Protein AF-0000000075378150 (afdb_homodimer)

Secondary structure (DSSP, 8-state):
---TT-EEEEEEE-SS-EEEEEEETTTTEEEEEEETTSHHHHTT-SSS-SSSHHHHHHHHHHHHHHHHHTT-TTGGGT-EEE-HHHHHHHH-GGGHHHHHHHHHHHHHTT--EEE--GGGSTT----/---TT-EEEEEEE-SS-EEEEEEETTTTEEEEEEETTSHHHHTT-SSS-SSSHHHHHHHHHHHHHHHHHTT-TTGGGT-EEE-HHHHHHHH-GGGHHHHHHHHHHHHHTT--EEE--GGG-TT----

Organism: Theobroma cacao (NCBI:txid3641)

Radius of gyration: 18.66 Å; Cα contacts (8 Å, |Δi|>4): 498; chains: 2; bounding box: 44×66×50 Å

Solvent-accessible surface area (backbone atoms only — not comparable to full-atom values): 13447 Å² total; per-residue (Å²): 126,86,54,88,74,30,29,31,58,47,77,47,73,60,89,60,35,37,37,42,33,35,31,33,58,74,78,22,38,75,78,43,67,28,36,36,83,20,45,65,49,39,70,69,34,86,81,68,54,40,56,42,46,70,37,25,26,50,33,15,41,53,32,25,52,49,28,47,78,70,65,40,27,37,34,82,78,69,17,33,31,34,47,59,67,59,52,24,64,74,66,31,72,90,40,38,63,31,55,48,26,23,55,49,26,20,44,77,58,67,24,37,69,38,78,48,67,74,54,89,52,80,71,73,70,84,124,127,88,54,88,74,29,29,32,57,46,78,47,75,61,90,60,35,38,36,42,33,34,32,33,57,74,77,21,37,74,76,42,68,29,36,36,83,19,47,64,52,40,70,67,34,86,83,68,55,40,57,42,46,69,38,25,27,51,33,16,41,54,31,23,52,51,27,47,76,70,64,39,28,38,34,83,77,69,15,34,32,33,47,60,66,58,54,24,62,75,64,31,74,90,39,37,62,32,55,48,26,24,54,48,26,19,44,78,59,67,23,38,69,38,78,48,67,75,55,88,51,78,71,71,68,85,122

Foldseek 3Di:
DQDLQQWEWDWDADPQKIKIFIAGNVVGDTPFIFMLVDPVLQVVDDVSGHHDLVNLLSRLQVRLVSCVVVVCLCPVVSFYEYALVVNCVVVDVVCSSSSVSSVVSSVVSRRGYDHDDVVVPVPPPPD/DQDLQQWEWDWDADPQKIKIFIAGNVVRDTPFIFMLVDPVLQVVDDVSGHHDLVNLLSRLQVRLVSCVVVVCLCPVVSFYEYALVVNCVVVDVVCSSSSVSSVVSSVVSRHGYDHDDVVVPPPPPPD

Structure (mmCIF, N/CA/C/O backbone):
data_AF-0000000075378150-model_v1
#
loop_
_entity.id
_entity.type
_entity.pdbx_description
1 polymer 'Ribosomal L18p/L5e family protein isoform 1'
#
loop_
_atom_site.group_PDB
_atom_site.id
_atom_site.type_symbol
_atom_site.label_atom_id
_atom_site.label_alt_id
_atom_site.label_comp_id
_atom_site.label_asym_id
_atom_site.label_entity_id
_atom_site.label_seq_id
_atom_site.pdbx_PDB_ins_code
_atom_site.Cartn_x
_atom_site.Cartn_y
_atom_site.Cartn_z
_atom_site.occupancy
_atom_site.B_iso_or_equiv
_atom_site.auth_seq_id
_atom_site.auth_comp_id
_atom_site.auth_asym_id
_atom_site.auth_atom_id
_atom_site.pdbx_PDB_model_num
ATOM 1 N N . MET A 1 1 ? 17.016 -4.406 -19.797 1 53.28 1 MET A N 1
ATOM 2 C CA . MET A 1 1 ? 17 -5.863 -19.672 1 53.28 1 MET A CA 1
ATOM 3 C C . MET A 1 1 ? 15.797 -6.336 -18.875 1 53.28 1 MET A C 1
ATOM 5 O O . MET A 1 1 ? 15.43 -5.727 -17.875 1 53.28 1 MET A O 1
ATOM 9 N N . THR A 1 2 ? 14.906 -7.098 -19.594 1 65.81 2 THR A N 1
ATOM 10 C CA . THR A 1 2 ? 13.688 -7.617 -18.984 1 65.81 2 THR A CA 1
ATOM 11 C C . THR A 1 2 ? 14.016 -8.609 -17.875 1 65.81 2 THR A C 1
ATOM 13 O O . THR A 1 2 ? 14.781 -9.555 -18.094 1 65.81 2 THR A O 1
ATOM 16 N N . VAL A 1 3 ? 13.805 -8.219 -16.609 1 76.94 3 VAL A N 1
ATOM 17 C CA . VAL A 1 3 ? 14.008 -9.117 -15.484 1 76.94 3 VAL A CA 1
ATOM 18 C C . VAL A 1 3 ? 13.07 -10.312 -15.602 1 76.94 3 VAL A C 1
ATOM 20 O O . VAL A 1 3 ? 11.945 -10.18 -16.078 1 76.94 3 VAL A O 1
ATOM 23 N N . LEU A 1 4 ? 13.539 -11.578 -15.352 1 80.38 4 LEU A N 1
ATOM 24 C CA . LEU A 1 4 ? 12.766 -12.812 -15.438 1 80.38 4 LEU A CA 1
ATOM 25 C C . LEU A 1 4 ? 11.523 -12.742 -14.562 1 80.38 4 LEU A C 1
ATOM 27 O O . LEU A 1 4 ? 10.43 -13.117 -15 1 80.38 4 LEU A O 1
ATOM 31 N N . LYS A 1 5 ? 11.648 -12.289 -13.359 1 92.75 5 LYS A N 1
ATOM 32 C CA . LYS A 1 5 ? 10.539 -12.102 -12.43 1 92.75 5 LYS A CA 1
ATOM 33 C C . LYS A 1 5 ? 10.125 -10.633 -12.367 1 92.75 5 LYS A C 1
ATOM 35 O O . LYS A 1 5 ? 10.375 -9.961 -11.367 1 92.75 5 LYS A O 1
ATOM 40 N N . ARG A 1 6 ? 9.453 -10.289 -13.445 1 95.25 6 ARG A N 1
ATOM 41 C CA . ARG A 1 6 ? 9.203 -8.867 -13.625 1 95.25 6 ARG A CA 1
ATOM 42 C C . ARG A 1 6 ? 8.141 -8.367 -12.648 1 95.25 6 ARG A C 1
ATOM 44 O O . ARG A 1 6 ? 8.367 -7.398 -11.922 1 95.25 6 ARG A O 1
ATOM 51 N N . TYR A 1 7 ? 6.992 -9.008 -12.594 1 97.44 7 TYR A N 1
ATOM 52 C CA . TYR A 1 7 ? 5.906 -8.594 -11.711 1 97.44 7 TYR A CA 1
ATOM 53 C C . TYR A 1 7 ? 5.871 -9.445 -10.445 1 97.44 7 TYR A C 1
ATOM 55 O O . TYR A 1 7 ? 5.789 -10.672 -10.523 1 97.44 7 TYR A O 1
ATOM 63 N N . VAL A 1 8 ? 5.949 -8.758 -9.281 1 97 8 VAL A N 1
ATOM 64 C CA . VAL A 1 8 ? 6.082 -9.477 -8.016 1 97 8 VAL A CA 1
ATOM 65 C C . VAL A 1 8 ? 5.012 -9 -7.039 1 97 8 VAL A C 1
ATOM 67 O O . VAL A 1 8 ? 4.754 -7.797 -6.926 1 97 8 VAL A O 1
ATOM 70 N N . LEU A 1 9 ? 4.402 -9.953 -6.375 1 97.94 9 LEU A N 1
ATOM 71 C CA . LEU A 1 9 ? 3.439 -9.648 -5.324 1 97.94 9 LEU A CA 1
ATOM 72 C C . LEU A 1 9 ? 4.148 -9.336 -4.012 1 97.94 9 LEU A C 1
ATOM 74 O O . LEU A 1 9 ? 5.004 -10.102 -3.564 1 97.94 9 LEU A O 1
ATOM 78 N N . ARG A 1 10 ? 3.795 -8.227 -3.396 1 95.62 10 ARG A N 1
ATOM 79 C CA . ARG A 1 10 ? 4.27 -7.828 -2.076 1 95.62 10 ARG A CA 1
ATOM 80 C C . ARG A 1 10 ? 3.102 -7.52 -1.146 1 95.62 10 ARG A C 1
ATOM 82 O O . ARG A 1 10 ? 2.219 -6.73 -1.489 1 95.62 10 ARG A O 1
ATOM 89 N N . LEU A 1 11 ? 3.16 -8.156 0.036 1 96.69 11 LEU A N 1
ATOM 90 C CA . LEU A 1 11 ? 2.068 -7.98 0.989 1 96.69 11 LEU A CA 1
ATOM 91 C C . LEU A 1 11 ? 2.535 -7.195 2.211 1 96.69 11 LEU A C 1
ATOM 93 O O . LEU A 1 11 ? 3.693 -7.312 2.623 1 96.69 11 LEU A O 1
ATOM 97 N N . PHE A 1 12 ? 1.665 -6.344 2.766 1 94.19 12 PHE A N 1
ATOM 98 C CA . PHE A 1 12 ? 1.813 -5.695 4.062 1 94.19 12 PHE A CA 1
ATOM 99 C C . PHE A 1 12 ? 0.618 -5.996 4.957 1 94.19 12 PHE A C 1
ATOM 101 O O . PHE A 1 12 ? -0.505 -5.586 4.664 1 94.19 12 PHE A O 1
ATOM 108 N N . ILE A 1 13 ? 0.938 -6.688 6.008 1 92.44 13 ILE A N 1
ATOM 109 C CA . ILE A 1 13 ? -0.121 -7.07 6.938 1 92.44 13 ILE A CA 1
ATOM 110 C C . ILE A 1 13 ? 0.18 -6.5 8.32 1 92.44 13 ILE A C 1
ATOM 112 O O . ILE A 1 13 ? 1.202 -6.836 8.93 1 92.44 13 ILE A O 1
ATOM 116 N N . SER A 1 14 ? -0.606 -5.609 8.766 1 87.25 14 SER A N 1
ATOM 117 C CA . SER A 1 14 ? -0.569 -5.098 10.133 1 87.25 14 SER A CA 1
ATOM 118 C C . SER A 1 14 ? -1.634 -5.762 11 1 87.25 14 SER A C 1
ATOM 120 O O . SER A 1 14 ? -2.184 -6.801 10.633 1 87.25 14 SER A O 1
ATOM 122 N N . LEU A 1 15 ? -1.854 -5.23 12.203 1 84.38 15 LEU A N 1
ATOM 123 C CA . LEU A 1 15 ? -2.906 -5.73 13.086 1 84.38 15 LEU A CA 1
ATOM 124 C C . LEU A 1 15 ? -4.285 -5.363 12.547 1 84.38 15 LEU A C 1
ATOM 126 O O . LEU A 1 15 ? -5.262 -6.074 12.789 1 84.38 15 LEU A O 1
ATOM 130 N N . LYS A 1 16 ? -4.324 -4.293 11.719 1 85.62 16 LYS A N 1
ATOM 131 C CA . LYS A 1 16 ? -5.637 -3.752 11.383 1 85.62 16 LYS A CA 1
ATOM 132 C C . LYS A 1 16 ? -5.938 -3.912 9.898 1 85.62 16 LYS A C 1
ATOM 134 O O . LYS A 1 16 ? -7.098 -4.07 9.508 1 85.62 16 LYS A O 1
ATOM 139 N N . TYR A 1 17 ? -4.926 -3.895 9.086 1 92.75 17 TYR A N 1
ATOM 140 C CA . TYR A 1 17 ? -5.191 -3.787 7.652 1 92.75 17 TYR A CA 1
ATOM 141 C C . TYR A 1 17 ? -4.316 -4.75 6.863 1 92.75 17 TYR A C 1
ATOM 143 O O . TYR A 1 17 ? -3.279 -5.203 7.352 1 92.75 17 TYR A O 1
ATOM 151 N N . ILE A 1 18 ? -4.754 -5.098 5.715 1 96.25 18 ILE A N 1
ATOM 152 C CA . ILE A 1 18 ? -4.031 -5.875 4.711 1 96.25 18 ILE A CA 1
ATOM 153 C C . ILE A 1 18 ? -3.889 -5.055 3.432 1 96.25 18 ILE A C 1
ATOM 155 O O . ILE A 1 18 ? -4.863 -4.477 2.947 1 96.25 18 ILE A O 1
ATOM 159 N N . THR A 1 19 ? -2.709 -4.934 2.959 1 97.31 19 THR A N 1
ATOM 160 C CA . THR A 1 19 ? -2.426 -4.285 1.685 1 97.31 19 THR A CA 1
ATOM 161 C C . THR A 1 19 ? -1.615 -5.203 0.775 1 97.31 19 THR A C 1
ATOM 163 O O . THR A 1 19 ? -0.677 -5.863 1.228 1 97.31 19 THR A O 1
ATOM 166 N N . ALA A 1 20 ? -2.023 -5.301 -0.465 1 98.25 20 ALA A N 1
ATOM 167 C CA . ALA A 1 20 ? -1.321 -6.078 -1.482 1 98.25 20 ALA A CA 1
ATOM 168 C C . ALA A 1 20 ? -0.91 -5.199 -2.658 1 98.25 20 ALA A C 1
ATOM 170 O O . ALA A 1 20 ? -1.726 -4.441 -3.191 1 98.25 20 ALA A O 1
ATOM 171 N N . ASN A 1 21 ? 0.325 -5.281 -3.029 1 97.69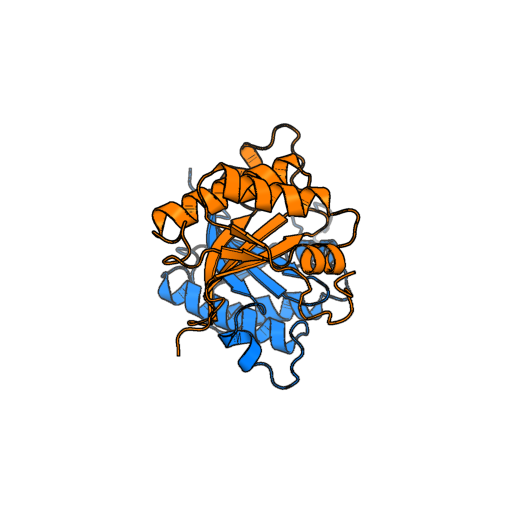 21 ASN A N 1
ATOM 172 C CA . ASN A 1 21 ? 0.886 -4.543 -4.156 1 97.69 21 ASN A CA 1
ATOM 173 C C . ASN A 1 21 ? 1.517 -5.477 -5.184 1 97.69 21 ASN A C 1
ATOM 175 O O . ASN A 1 21 ? 2.146 -6.473 -4.816 1 97.69 21 ASN A O 1
ATOM 179 N N . VAL A 1 22 ? 1.348 -5.191 -6.418 1 98.38 22 VAL A N 1
ATOM 180 C CA . VAL A 1 22 ? 2.166 -5.789 -7.469 1 98.38 22 VAL A CA 1
ATOM 181 C C . VAL A 1 22 ? 3.203 -4.777 -7.953 1 98.38 22 VAL A C 1
ATOM 183 O O . VAL A 1 22 ? 2.854 -3.672 -8.375 1 98.38 22 VAL A O 1
ATOM 186 N N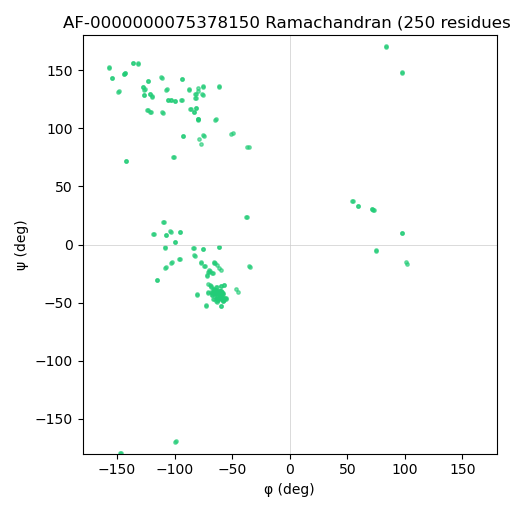 . VAL A 1 23 ? 4.457 -5.211 -7.875 1 97.12 23 VAL A N 1
ATOM 187 C CA . VAL A 1 23 ? 5.582 -4.344 -8.211 1 97.12 23 VAL A CA 1
ATOM 188 C C . VAL A 1 23 ? 6.164 -4.758 -9.562 1 97.12 23 VAL A C 1
ATOM 190 O O . VAL A 1 23 ? 6.441 -5.938 -9.789 1 97.12 23 VAL A O 1
ATOM 193 N N . ASP A 1 24 ? 6.242 -3.779 -10.516 1 96.75 24 ASP A N 1
ATOM 194 C CA . ASP A 1 24 ? 6.992 -3.965 -11.758 1 96.75 24 ASP A CA 1
ATOM 195 C C . ASP A 1 24 ? 8.484 -3.752 -11.531 1 96.75 24 ASP A C 1
ATOM 197 O O . ASP A 1 24 ? 8.953 -2.613 -11.469 1 96.75 24 ASP A O 1
ATOM 201 N N . ARG A 1 25 ? 9.227 -4.785 -11.555 1 93.06 25 ARG A N 1
ATOM 202 C CA . ARG A 1 25 ? 10.641 -4.711 -11.227 1 93.06 25 ARG A CA 1
ATOM 203 C C . ARG A 1 25 ? 11.43 -4.016 -12.328 1 93.06 25 ARG A C 1
ATOM 205 O O . ARG A 1 25 ? 12.523 -3.496 -12.094 1 93.06 25 ARG A O 1
ATOM 212 N N . ASN A 1 26 ? 10.93 -4.078 -13.5 1 92.88 26 ASN A N 1
ATOM 213 C CA . ASN A 1 26 ? 11.586 -3.377 -14.594 1 92.88 26 ASN A CA 1
ATOM 214 C C . ASN A 1 26 ? 11.523 -1.863 -14.414 1 92.88 26 ASN A C 1
ATOM 216 O O . ASN A 1 26 ? 12.508 -1.16 -14.664 1 92.88 26 ASN A O 1
ATOM 220 N N . ASN A 1 27 ? 10.422 -1.33 -13.914 1 90.62 27 ASN A N 1
ATOM 221 C CA . ASN A 1 27 ? 10.227 0.105 -13.734 1 90.62 27 ASN A CA 1
ATOM 222 C C . ASN A 1 27 ? 10.398 0.519 -12.273 1 90.62 27 ASN A C 1
ATOM 224 O O . ASN A 1 27 ? 10.531 1.705 -11.977 1 90.62 27 ASN A O 1
ATOM 228 N N . GLY A 1 28 ? 10.359 -0.46 -11.406 1 91.5 28 GLY A N 1
ATOM 229 C CA . GLY A 1 28 ? 10.562 -0.204 -9.992 1 91.5 28 GLY A CA 1
ATOM 230 C C . GLY A 1 28 ? 9.375 0.486 -9.336 1 91.5 28 GLY A C 1
ATOM 231 O O . GLY A 1 28 ? 9.547 1.253 -8.391 1 91.5 28 GLY A O 1
ATOM 232 N N . ARG A 1 29 ? 8.172 0.248 -9.828 1 93.56 29 ARG A N 1
ATOM 233 C CA . ARG A 1 29 ? 6.984 0.944 -9.336 1 93.56 29 ARG A CA 1
ATOM 234 C C . ARG A 1 29 ? 5.855 -0.039 -9.039 1 93.56 29 ARG A C 1
ATOM 236 O O . ARG A 1 29 ? 5.793 -1.116 -9.633 1 93.56 29 ARG A O 1
ATOM 243 N N . ILE A 1 30 ? 4.984 0.378 -8.188 1 96.69 30 ILE A N 1
ATOM 244 C CA . ILE A 1 30 ? 3.754 -0.369 -7.949 1 96.69 30 ILE A CA 1
ATOM 245 C C . ILE A 1 30 ? 2.785 -0.145 -9.109 1 96.69 30 ILE A C 1
ATOM 247 O O . ILE A 1 30 ? 2.494 0.997 -9.469 1 96.69 30 ILE A O 1
ATOM 251 N N . VAL A 1 31 ? 2.252 -1.229 -9.664 1 96.44 31 VAL A N 1
ATOM 252 C CA . VAL A 1 31 ? 1.398 -1.104 -10.844 1 96.44 31 VAL A CA 1
ATOM 253 C C . VAL A 1 31 ? -0.055 -1.373 -10.461 1 96.44 31 VAL A C 1
ATOM 255 O O . VAL A 1 31 ? -0.975 -1.014 -11.195 1 96.44 31 VAL A O 1
ATOM 258 N N . ALA A 1 32 ? -0.296 -2.004 -9.398 1 97.5 32 ALA A N 1
ATOM 259 C CA . ALA A 1 32 ? -1.632 -2.264 -8.867 1 97.5 32 ALA A CA 1
ATOM 260 C C . ALA A 1 32 ? -1.592 -2.465 -7.355 1 97.5 32 ALA A C 1
ATOM 262 O O . AL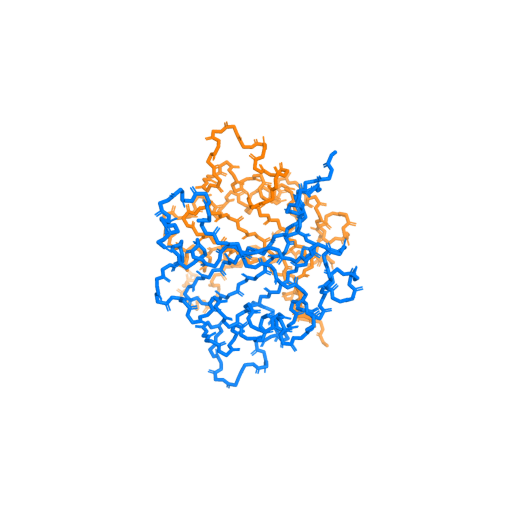A A 1 32 ? -0.626 -3.018 -6.824 1 97.5 32 ALA A O 1
ATOM 263 N N . THR A 1 33 ? -2.598 -1.993 -6.719 1 97.81 33 THR A N 1
ATOM 264 C CA . THR A 1 33 ? -2.682 -2.1 -5.266 1 97.81 33 THR A CA 1
ATOM 265 C C . THR A 1 33 ? -4.125 -2.322 -4.824 1 97.81 33 THR A C 1
ATOM 267 O O . THR A 1 33 ? -5.062 -1.923 -5.516 1 97.81 33 THR A O 1
ATOM 270 N N . SER A 1 34 ? -4.305 -3.02 -3.812 1 97.88 34 SER A N 1
ATOM 271 C CA . SER A 1 34 ? -5.566 -3.172 -3.098 1 97.88 34 SER A CA 1
ATOM 272 C C . SER A 1 34 ? -5.344 -3.268 -1.593 1 97.88 34 SER A C 1
ATOM 274 O O . SER A 1 34 ? -4.344 -3.832 -1.144 1 97.88 34 SER A O 1
ATOM 276 N N . SER A 1 35 ? -6.293 -2.752 -0.851 1 97.75 35 SER A N 1
ATOM 277 C CA . SER A 1 35 ? -6.098 -2.68 0.594 1 97.75 35 SER A CA 1
ATOM 278 C C . SER A 1 35 ? -7.434 -2.611 1.327 1 97.75 35 SER A C 1
ATOM 280 O O . SER A 1 35 ? -8.398 -2.037 0.819 1 97.75 35 SER A O 1
ATOM 282 N N . THR A 1 36 ? -7.414 -3.1 2.562 1 96.38 36 THR A N 1
ATOM 283 C CA . THR A 1 36 ? -8.625 -3.043 3.377 1 96.38 36 THR A CA 1
ATOM 284 C C . THR A 1 36 ? -8.859 -1.627 3.895 1 96.38 36 THR A C 1
ATOM 286 O O . THR A 1 36 ? -9.922 -1.336 4.461 1 96.38 36 THR A O 1
ATOM 289 N N . VAL A 1 37 ? -7.949 -0.699 3.619 1 93.5 37 VAL A N 1
ATOM 290 C CA . VAL A 1 37 ? -8.148 0.699 3.99 1 93.5 37 VAL A CA 1
ATOM 291 C C . VAL A 1 37 ? -9.172 1.342 3.055 1 93.5 37 VAL A C 1
ATOM 293 O O . VAL A 1 37 ? -9.68 2.426 3.338 1 93.5 37 VAL A O 1
ATOM 296 N N . GLU A 1 38 ? -9.359 0.679 1.936 1 95.44 38 GLU A N 1
ATOM 297 C CA . GLU A 1 38 ? -10.297 1.194 0.945 1 95.44 38 GLU A CA 1
ATOM 298 C C . GLU A 1 38 ? -11.742 0.955 1.378 1 95.44 38 GLU A C 1
ATOM 300 O O . GLU A 1 38 ? -12.102 -0.155 1.777 1 95.44 38 GLU A O 1
ATOM 305 N N . HIS A 1 39 ? -12.492 1.888 1.219 1 90.19 39 HIS A N 1
ATOM 306 C CA . HIS A 1 39 ? -13.875 1.797 1.664 1 90.19 39 HIS A CA 1
ATOM 307 C C . HIS A 1 39 ? -14.633 0.71 0.905 1 90.19 39 HIS A C 1
ATOM 309 O O . HIS A 1 39 ? -15.469 0.01 1.482 1 90.19 39 HIS A O 1
ATOM 315 N N . ALA A 1 40 ? -14.414 0.637 -0.366 1 88 40 ALA A N 1
ATOM 316 C CA . ALA A 1 40 ? -15.102 -0.354 -1.188 1 88 40 ALA A CA 1
ATOM 317 C C . ALA A 1 40 ? -14.844 -1.768 -0.673 1 88 40 ALA A C 1
ATOM 319 O O . ALA A 1 40 ? -15.75 -2.605 -0.665 1 88 40 ALA A O 1
ATOM 320 N N . ILE A 1 41 ? -13.664 -1.988 -0.173 1 93.81 41 ILE A N 1
ATOM 321 C CA . ILE A 1 41 ? -13.297 -3.295 0.36 1 93.81 41 ILE A CA 1
ATOM 322 C C . ILE A 1 41 ? -13.844 -3.447 1.777 1 93.81 41 ILE A C 1
ATOM 3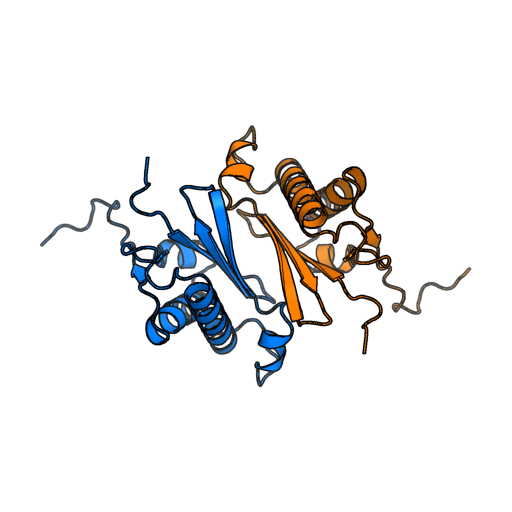24 O O . ILE A 1 41 ? -14.461 -4.465 2.105 1 93.81 41 ILE A O 1
ATOM 328 N N . LYS A 1 42 ? -13.703 -2.447 2.508 1 89.81 42 LYS A N 1
ATOM 329 C CA . LYS A 1 42 ? -14.18 -2.463 3.891 1 89.81 42 LYS A CA 1
ATOM 330 C C . LYS A 1 42 ? -15.672 -2.762 3.959 1 89.81 42 LYS A C 1
ATOM 332 O O . LYS A 1 42 ? -16.109 -3.543 4.801 1 89.81 42 LYS A O 1
ATOM 337 N N . ASN A 1 43 ? -16.406 -2.188 3.107 1 88.56 43 ASN A N 1
ATOM 338 C CA . ASN A 1 43 ? -17.859 -2.33 3.111 1 88.56 43 ASN A CA 1
ATOM 339 C C . ASN A 1 43 ? -18.297 -3.736 2.701 1 88.56 43 ASN A C 1
ATOM 341 O O . ASN A 1 43 ? -19.406 -4.16 2.99 1 88.56 43 ASN A O 1
ATOM 345 N N . SER A 1 44 ? -17.438 -4.371 2.037 1 88.25 44 SER A N 1
ATOM 346 C CA . SER A 1 44 ? -17.766 -5.723 1.589 1 88.25 44 SER A CA 1
ATOM 347 C C . SER A 1 44 ? -17.516 -6.746 2.691 1 88.25 44 SER A C 1
ATOM 349 O O . SER A 1 44 ? -17.906 -7.906 2.57 1 88.25 44 SER A O 1
ATOM 351 N N . LEU A 1 45 ? -16.891 -6.191 3.699 1 89.44 45 LEU A N 1
ATOM 352 C CA . LEU A 1 45 ? -16.516 -7.098 4.781 1 89.44 45 LEU A CA 1
ATOM 353 C C . LEU A 1 45 ? -17.656 -7.258 5.777 1 89.44 45 LEU A C 1
ATOM 355 O O . LEU A 1 45 ? -18.266 -6.27 6.191 1 89.44 45 LEU A O 1
ATOM 359 N N . GLU A 1 46 ? -18.219 -8.398 5.965 1 77.06 46 GLU A N 1
ATOM 360 C CA . GLU A 1 46 ? -19.406 -8.719 6.758 1 77.06 46 GLU A CA 1
ATOM 361 C C . GLU A 1 46 ? -19.203 -8.344 8.227 1 77.06 46 GLU A C 1
ATOM 363 O O . GLU A 1 46 ? -20.078 -7.715 8.836 1 77.06 46 GLU A O 1
ATOM 368 N N . CYS A 1 47 ? -18.125 -8.836 8.766 1 71.5 47 CYS A N 1
ATOM 369 C CA . CYS A 1 47 ? -18.016 -8.727 10.219 1 71.5 47 CYS A CA 1
ATOM 370 C C . CYS A 1 47 ? -17.219 -7.492 10.609 1 71.5 47 CYS A C 1
ATOM 372 O O . CYS A 1 47 ? -16.812 -7.348 11.766 1 71.5 47 CYS A O 1
ATOM 374 N N . GLY A 1 48 ? -16.984 -6.707 9.695 1 74.06 48 GLY A N 1
ATOM 375 C CA . GLY A 1 48 ? -16.297 -5.469 10.031 1 74.06 48 GLY A CA 1
ATOM 376 C C . GLY A 1 48 ? -14.82 -5.66 10.297 1 74.06 48 GLY A C 1
ATOM 377 O O . GLY A 1 48 ? -14.117 -4.707 10.633 1 74.06 48 GLY A O 1
ATOM 378 N N . ARG A 1 49 ? -14.422 -6.969 10.289 1 85.56 49 ARG A N 1
ATOM 379 C CA . ARG A 1 49 ? -13 -7.176 10.523 1 85.56 49 ARG A CA 1
ATOM 380 C C . ARG A 1 49 ? -12.188 -6.961 9.25 1 85.56 49 ARG A C 1
ATOM 382 O O . ARG A 1 49 ? -12.43 -7.629 8.242 1 85.56 49 ARG A O 1
ATOM 389 N N . SER A 1 50 ? -11.203 -6.105 9.32 1 91.44 50 SER A N 1
ATOM 390 C CA . SER A 1 50 ? -10.461 -5.664 8.141 1 91.44 50 SER A CA 1
ATOM 391 C C . SER A 1 50 ? -9.148 -6.418 8.008 1 91.44 50 SER A C 1
ATOM 393 O O . SER A 1 50 ? -8.398 -6.199 7.051 1 91.44 50 SER A O 1
ATOM 395 N N . CYS A 1 51 ? -8.953 -7.375 8.977 1 93.56 51 CYS A N 1
ATOM 396 C CA . CYS A 1 51 ? -7.691 -8.109 8.922 1 93.56 51 CYS A CA 1
ATOM 397 C C . CYS A 1 51 ? -7.898 -9.578 9.289 1 93.56 51 CYS A C 1
ATOM 399 O O . CYS A 1 51 ? -7.465 -10.016 10.352 1 93.56 51 CYS A O 1
ATOM 401 N N . ASN A 1 52 ? -8.492 -10.281 8.438 1 94.62 52 ASN A N 1
ATOM 402 C CA . ASN A 1 52 ? -8.695 -11.727 8.523 1 94.62 52 ASN A CA 1
ATOM 403 C C . ASN A 1 52 ? -8.68 -12.375 7.141 1 94.62 52 ASN A C 1
ATOM 405 O O . ASN A 1 52 ? -8.43 -11.711 6.137 1 94.62 52 ASN A O 1
ATOM 409 N N . ALA A 1 53 ? -8.875 -13.75 7.125 1 96 53 ALA A N 1
ATOM 410 C CA . ALA A 1 53 ? -8.758 -14.492 5.875 1 96 53 ALA A CA 1
ATOM 411 C C . ALA A 1 53 ? -9.805 -14.039 4.863 1 96 53 ALA A C 1
ATOM 413 O O . ALA A 1 53 ? -9.531 -13.969 3.664 1 96 53 ALA A O 1
ATOM 414 N N . LYS A 1 54 ? -10.961 -13.805 5.316 1 96.12 54 LYS A N 1
ATOM 415 C CA . LYS A 1 54 ? -12.016 -13.336 4.422 1 96.12 54 LYS A CA 1
ATOM 416 C C . LYS A 1 54 ? -11.648 -11.984 3.805 1 96.12 54 LYS A C 1
ATOM 418 O O . LYS A 1 54 ? -11.828 -11.781 2.6 1 96.12 54 LYS A O 1
ATOM 423 N N . ALA A 1 55 ? -11.188 -11.086 4.617 1 97.06 55 ALA A N 1
ATOM 424 C CA . ALA A 1 55 ? -10.719 -9.789 4.129 1 97.06 55 ALA A CA 1
ATOM 425 C C . ALA A 1 55 ? -9.594 -9.961 3.115 1 97.06 55 ALA A C 1
ATOM 427 O O . ALA A 1 55 ? -9.578 -9.289 2.076 1 97.06 55 ALA A O 1
ATOM 428 N N . ALA A 1 56 ? -8.688 -10.844 3.408 1 97.81 56 ALA A N 1
ATOM 429 C CA . ALA A 1 56 ? -7.57 -11.125 2.512 1 97.81 56 ALA A CA 1
ATOM 430 C C . ALA A 1 56 ? -8.062 -11.625 1.157 1 97.81 56 ALA A C 1
ATOM 432 O O . ALA A 1 56 ? -7.527 -11.25 0.115 1 97.81 56 ALA A O 1
ATOM 433 N N . THR A 1 57 ? -9.055 -12.438 1.237 1 98 57 THR A N 1
ATOM 434 C CA . THR A 1 57 ? -9.664 -12.938 0.009 1 98 57 THR A CA 1
ATOM 435 C C . THR A 1 57 ? -10.203 -11.789 -0.839 1 98 57 THR A C 1
ATOM 437 O O . THR A 1 57 ? -9.945 -11.727 -2.043 1 98 57 THR A O 1
ATOM 440 N N . ILE A 1 58 ? -10.852 -10.898 -0.232 1 97.62 58 ILE A N 1
ATOM 441 C CA . ILE A 1 58 ? -11.43 -9.766 -0.949 1 97.62 58 ILE A CA 1
ATOM 442 C C . ILE A 1 58 ? -10.32 -8.883 -1.508 1 97.62 58 ILE A C 1
ATOM 444 O O . ILE A 1 58 ? -10.391 -8.43 -2.65 1 97.62 58 ILE A O 1
ATOM 448 N N . VAL A 1 59 ? -9.273 -8.656 -0.774 1 98.31 59 VAL A N 1
ATOM 449 C CA . VAL A 1 59 ? -8.109 -7.898 -1.238 1 98.31 59 VAL A CA 1
ATOM 450 C C . VAL A 1 59 ? -7.547 -8.539 -2.504 1 98.31 59 VAL A C 1
ATOM 452 O O . VAL A 1 59 ? -7.262 -7.848 -3.484 1 98.31 59 VAL A O 1
ATOM 455 N N . GLY A 1 60 ? -7.398 -9.844 -2.492 1 98.69 60 GLY A N 1
ATOM 456 C CA . GLY A 1 60 ? -6.914 -10.562 -3.658 1 98.69 60 GLY A CA 1
ATOM 457 C C . GLY A 1 60 ? -7.832 -10.445 -4.859 1 98.69 60 GLY A C 1
ATOM 458 O O . GLY A 1 60 ? -7.363 -10.289 -5.992 1 98.69 60 GLY A O 1
ATOM 459 N N . GLU A 1 61 ? -9.141 -10.516 -4.582 1 98.62 61 GLU A N 1
ATOM 460 C CA . GLU A 1 61 ? -10.125 -10.398 -5.656 1 98.62 61 GLU A CA 1
ATOM 461 C C . GLU A 1 61 ? -10.055 -9.023 -6.316 1 98.62 61 GLU A C 1
ATOM 463 O O . GLU A 1 61 ? -10.047 -8.914 -7.543 1 98.62 61 GLU A O 1
ATOM 468 N N . VAL A 1 62 ? -10.016 -8.016 -5.52 1 98.06 62 VAL A N 1
ATOM 469 C CA . VAL A 1 62 ? -9.961 -6.652 -6.027 1 98.06 62 VAL A CA 1
ATOM 470 C C . VAL A 1 62 ? -8.656 -6.438 -6.789 1 98.06 62 VAL A C 1
ATOM 472 O O . VAL A 1 62 ? -8.648 -5.84 -7.867 1 98.06 62 VAL A O 1
ATOM 475 N N . LEU A 1 63 ? -7.578 -6.957 -6.254 1 98.62 63 LEU A N 1
ATOM 476 C CA . LEU A 1 63 ? -6.289 -6.852 -6.934 1 98.62 63 LEU A CA 1
ATOM 477 C C . LEU A 1 63 ? -6.332 -7.551 -8.289 1 98.62 63 LEU A C 1
ATOM 479 O O . LEU A 1 63 ? -5.828 -7.023 -9.281 1 98.62 63 LEU A O 1
ATOM 483 N N . ALA A 1 64 ? -6.949 -8.695 -8.297 1 98.81 64 ALA A N 1
ATOM 484 C CA . ALA A 1 64 ? -7.082 -9.43 -9.547 1 98.81 64 ALA A CA 1
ATOM 485 C C . ALA A 1 64 ? -7.832 -8.609 -10.594 1 98.81 64 ALA A C 1
ATOM 487 O O . ALA A 1 64 ? -7.414 -8.539 -11.75 1 98.81 64 ALA A O 1
ATOM 488 N N . MET A 1 65 ? -8.891 -8.031 -10.164 1 98.38 65 MET A N 1
ATOM 489 C CA . MET A 1 65 ? -9.68 -7.195 -11.062 1 98.38 65 MET A CA 1
ATOM 490 C C . MET A 1 65 ? -8.852 -6.035 -11.594 1 98.38 65 MET A C 1
ATOM 492 O O . MET A 1 65 ? -8.883 -5.742 -12.789 1 98.38 65 MET A O 1
ATOM 496 N N . ARG A 1 66 ? -8.102 -5.438 -10.805 1 97.75 66 ARG A N 1
ATOM 497 C CA . ARG A 1 66 ? -7.289 -4.301 -11.219 1 97.75 66 ARG A CA 1
ATOM 498 C C . ARG A 1 66 ? -6.191 -4.738 -12.18 1 97.75 66 ARG A C 1
ATOM 500 O O . ARG A 1 66 ? -5.883 -4.027 -13.141 1 97.75 66 ARG A O 1
ATOM 507 N N . LEU A 1 67 ? -5.617 -5.82 -11.898 1 98.56 67 LEU A N 1
ATOM 508 C CA . LEU A 1 67 ? -4.605 -6.352 -12.812 1 98.56 67 LEU A CA 1
ATOM 509 C C . LEU A 1 67 ? -5.207 -6.629 -14.188 1 98.56 67 LEU A C 1
ATOM 511 O O . LEU A 1 67 ? -4.57 -6.363 -15.203 1 98.56 67 LEU A O 1
ATOM 515 N N . LYS A 1 68 ? -6.41 -7.148 -14.18 1 98.44 68 LYS A N 1
ATOM 516 C CA . LYS A 1 68 ? -7.098 -7.426 -15.438 1 98.44 68 LYS A CA 1
ATOM 517 C C . LYS A 1 68 ? -7.352 -6.141 -16.219 1 98.44 68 LYS A C 1
ATOM 519 O O . LYS A 1 68 ? -7.125 -6.086 -17.438 1 98.44 68 LYS A O 1
ATOM 524 N N . VAL A 1 69 ? -7.816 -5.117 -15.547 1 97.69 69 VAL A N 1
ATOM 525 C CA . VAL A 1 69 ? -8.102 -3.826 -16.172 1 97.69 69 VAL A CA 1
ATOM 526 C C . VAL A 1 69 ? -6.824 -3.262 -16.797 1 97.69 69 VAL A C 1
ATOM 528 O O . VAL A 1 69 ? -6.867 -2.664 -17.875 1 97.69 69 VAL A O 1
ATOM 531 N N . GLU A 1 70 ? -5.676 -3.51 -16.125 1 96.5 70 GLU A N 1
ATOM 532 C CA . GLU A 1 70 ? -4.391 -3.02 -16.609 1 96.5 70 GLU A CA 1
ATOM 533 C C . GLU A 1 70 ? -3.801 -3.959 -17.656 1 96.5 70 GLU A C 1
ATOM 535 O O . GLU A 1 70 ? -2.736 -3.684 -18.219 1 96.5 70 GLU A O 1
ATOM 540 N N . GLY A 1 71 ? -4.445 -5.035 -17.922 1 97.94 71 GLY A N 1
ATOM 541 C CA . GLY A 1 71 ? -3.924 -6.023 -18.859 1 97.94 71 GLY A CA 1
ATOM 542 C C . GLY A 1 71 ? -2.73 -6.785 -18.312 1 97.94 71 GLY A C 1
ATOM 543 O O . GLY A 1 71 ? -1.865 -7.219 -19.078 1 97.94 71 GLY A O 1
ATOM 544 N N . LEU A 1 72 ? -2.658 -6.969 -17.031 1 98.25 72 LEU A N 1
ATOM 545 C CA . LEU A 1 72 ? -1.464 -7.535 -16.422 1 98.25 72 LEU A CA 1
ATOM 546 C C . LEU A 1 72 ? -1.783 -8.859 -15.727 1 98.25 72 LEU A C 1
ATOM 548 O O . LEU A 1 72 ? -0.947 -9.398 -15 1 98.25 72 LEU A O 1
ATOM 552 N N . GLU A 1 73 ? -2.984 -9.406 -15.906 1 98.25 73 GLU A N 1
ATOM 553 C CA . GLU A 1 73 ? -3.41 -10.617 -15.203 1 98.25 73 GLU A CA 1
ATOM 554 C C . GLU A 1 73 ? -2.498 -11.789 -15.523 1 98.25 73 GLU A C 1
ATOM 556 O O . GLU A 1 73 ? -2.391 -12.734 -14.742 1 98.25 73 GLU A O 1
ATOM 561 N N . GLN A 1 74 ? -1.787 -11.688 -16.672 1 98.06 74 GLN A N 1
ATOM 562 C CA . GLN A 1 74 ? -0.868 -12.758 -17.031 1 98.06 74 GLN A CA 1
ATOM 563 C C . GLN A 1 74 ? 0.583 -12.328 -16.844 1 98.06 74 GLN A C 1
ATOM 565 O O . GLN A 1 74 ? 1.503 -13 -17.328 1 98.06 74 GLN A O 1
ATOM 570 N N . GLY A 1 75 ? 0.758 -11.125 -16.219 1 97.19 75 GLY A N 1
ATOM 571 C CA . GLY A 1 75 ? 2.105 -10.617 -16.016 1 97.19 75 GLY A CA 1
ATOM 572 C C . GLY A 1 75 ? 2.91 -10.539 -17.297 1 97.19 75 GLY A C 1
ATOM 573 O O . GLY A 1 75 ? 4.082 -10.922 -17.328 1 97.19 75 GLY A O 1
ATOM 574 N N . GLN A 1 76 ? 2.203 -10.172 -18.359 1 95.25 76 GLN A N 1
ATOM 575 C CA . GLN A 1 76 ? 2.785 -10.117 -19.703 1 95.25 76 GLN A CA 1
ATOM 576 C C . GLN A 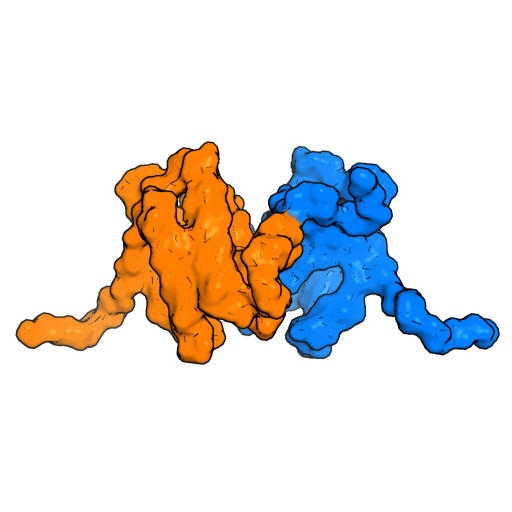1 76 ? 3.322 -11.484 -20.125 1 95.25 76 GLN A C 1
ATOM 578 O O . GLN A 1 76 ? 4.414 -11.578 -20.688 1 95.25 76 GLN A O 1
ATOM 583 N N . GLY A 1 77 ? 2.67 -12.539 -19.688 1 94.25 77 GLY A N 1
ATOM 584 C CA . GLY A 1 77 ? 2.963 -13.898 -20.109 1 94.25 77 GLY A CA 1
ATOM 585 C C . GLY A 1 77 ? 3.787 -14.68 -19.109 1 94.25 77 GLY A C 1
ATOM 586 O O . GLY A 1 77 ? 3.842 -15.906 -19.172 1 94.25 77 GLY A O 1
ATOM 587 N N . ARG A 1 78 ? 4.383 -13.984 -18.172 1 95.62 78 ARG A N 1
ATOM 588 C CA . ARG A 1 78 ? 5.309 -14.648 -17.266 1 95.62 78 ARG A CA 1
ATOM 589 C C . ARG A 1 78 ? 4.711 -14.781 -15.867 1 95.62 78 ARG A C 1
ATOM 591 O O . ARG A 1 78 ? 5.316 -15.383 -14.977 1 95.62 78 ARG A O 1
ATOM 598 N N . GLY A 1 79 ? 3.533 -14.234 -15.711 1 97.81 79 GLY A N 1
ATOM 599 C CA . GLY A 1 79 ? 2.82 -14.367 -14.453 1 97.81 79 GLY A CA 1
ATOM 600 C C . GLY A 1 79 ? 3.252 -13.352 -13.414 1 97.81 79 GLY A C 1
ATOM 601 O O . GLY A 1 79 ? 4.172 -12.562 -13.648 1 97.81 79 GLY A O 1
ATOM 602 N N . ILE A 1 80 ? 2.504 -13.336 -12.352 1 98.56 80 ILE A N 1
ATOM 603 C CA . ILE A 1 80 ? 2.846 -12.578 -11.156 1 98.56 80 ILE A CA 1
ATOM 604 C C . ILE A 1 80 ? 3.574 -13.484 -10.164 1 98.56 80 ILE A C 1
ATOM 606 O O . ILE A 1 80 ? 3.031 -14.508 -9.734 1 98.56 80 ILE A O 1
ATOM 610 N N . HIS A 1 81 ? 4.758 -13.117 -9.734 1 98.06 81 HIS A N 1
ATOM 611 C CA . HIS A 1 81 ? 5.594 -13.969 -8.898 1 98.06 81 HIS A CA 1
ATOM 612 C C . HIS A 1 81 ? 5.383 -13.664 -7.418 1 98.06 81 HIS A C 1
ATOM 614 O O . HIS A 1 81 ? 5.223 -12.5 -7.039 1 98.06 81 HIS A O 1
ATOM 620 N N . VAL A 1 82 ? 5.41 -14.758 -6.594 1 97.69 82 VAL A N 1
ATOM 621 C CA . VAL A 1 82 ? 5.324 -14.562 -5.152 1 97.69 82 VAL A CA 1
ATOM 622 C C . VAL A 1 82 ? 6.102 -15.664 -4.434 1 97.69 82 VAL A C 1
ATOM 624 O O . VAL A 1 82 ? 6.035 -16.828 -4.82 1 97.69 82 VAL A O 1
ATOM 627 N N . ASP A 1 83 ? 6.938 -15.25 -3.494 1 95.19 83 ASP A N 1
ATOM 628 C CA . ASP A 1 83 ? 7.551 -16.188 -2.557 1 95.19 83 ASP A CA 1
ATOM 629 C C . ASP A 1 83 ? 6.719 -16.312 -1.282 1 95.19 83 ASP A C 1
ATOM 631 O O . ASP A 1 83 ? 6.93 -15.562 -0.324 1 95.19 83 ASP A O 1
ATOM 635 N N . VAL A 1 84 ? 5.84 -17.281 -1.244 1 96 84 VAL A N 1
ATOM 636 C CA . VAL A 1 84 ? 4.863 -17.406 -0.17 1 96 84 VAL A CA 1
ATOM 637 C C . VAL A 1 84 ? 5.574 -17.688 1.15 1 96 84 VAL A C 1
ATOM 639 O O . VAL A 1 84 ? 5.211 -17.141 2.191 1 96 84 VAL A O 1
ATOM 642 N N . ASN A 1 85 ? 6.57 -18.516 1.131 1 94.19 85 ASN A N 1
ATOM 643 C CA . ASN A 1 85 ? 7.312 -18.828 2.346 1 94.19 85 ASN A CA 1
ATOM 644 C C . ASN A 1 85 ? 7.969 -17.594 2.943 1 94.19 85 ASN A C 1
ATOM 646 O O . ASN A 1 85 ? 7.902 -17.359 4.152 1 94.19 85 ASN A O 1
ATOM 650 N N . LYS A 1 86 ? 8.516 -16.828 2.088 1 92.56 86 LYS A N 1
ATOM 651 C CA . LYS A 1 86 ? 9.141 -15.594 2.543 1 92.56 86 LYS A CA 1
ATOM 652 C C . LYS A 1 86 ? 8.102 -14.625 3.102 1 92.56 86 LYS A C 1
ATOM 654 O O . LYS A 1 86 ? 8.328 -13.984 4.129 1 92.56 86 LYS A O 1
ATOM 659 N N . GLU A 1 87 ? 6.992 -14.523 2.43 1 93.75 87 GLU A N 1
ATOM 660 C CA . GLU A 1 87 ? 5.91 -13.664 2.906 1 93.75 87 GLU A CA 1
ATOM 661 C C . GLU A 1 87 ? 5.414 -14.109 4.277 1 93.75 87 GLU A C 1
ATOM 663 O O . GLU A 1 87 ? 5.215 -13.281 5.172 1 93.75 87 GLU A O 1
ATOM 668 N N . VAL A 1 88 ? 5.301 -15.375 4.477 1 94.62 88 VAL A N 1
ATOM 669 C CA . VAL A 1 88 ? 4.809 -15.922 5.738 1 94.62 88 VAL A CA 1
ATOM 670 C C . VAL A 1 88 ? 5.855 -15.719 6.832 1 94.62 88 VAL A C 1
ATOM 672 O O . VAL A 1 88 ? 5.523 -15.352 7.961 1 94.62 88 VAL A O 1
ATOM 675 N N . GLU A 1 89 ? 7.074 -15.953 6.453 1 92.31 89 GLU A N 1
ATOM 676 C CA . GLU A 1 89 ? 8.164 -15.766 7.41 1 92.31 89 GLU A CA 1
ATOM 677 C C . GLU A 1 89 ? 8.227 -14.328 7.906 1 92.31 89 GLU A C 1
ATOM 679 O O . GLU A 1 89 ? 8.328 -14.078 9.109 1 92.31 89 GLU A O 1
ATOM 684 N N . LYS A 1 90 ? 8.125 -13.422 7.062 1 87.12 90 LYS A N 1
ATOM 685 C CA . LYS A 1 90 ? 8.25 -12.008 7.391 1 87.12 90 LYS A CA 1
ATOM 686 C C . LYS A 1 90 ? 7.047 -11.523 8.195 1 87.12 90 LYS A C 1
ATOM 688 O O . LYS A 1 90 ? 7.184 -10.672 9.078 1 87.12 90 LYS A O 1
ATOM 693 N N . LYS A 1 91 ? 5.902 -12.031 7.938 1 89 91 LYS A N 1
ATOM 694 C CA . LYS A 1 91 ? 4.664 -11.539 8.531 1 89 91 LYS A CA 1
ATOM 695 C C . LYS A 1 91 ? 4.281 -12.352 9.766 1 89 91 LYS A C 1
ATOM 697 O O . LYS A 1 91 ? 3.426 -11.945 10.547 1 89 91 LYS A O 1
ATOM 702 N N . GLY A 1 92 ? 4.953 -13.453 9.898 1 91.31 92 GLY A N 1
ATOM 703 C CA . GLY A 1 92 ? 4.617 -14.352 11 1 91.31 92 GLY A CA 1
ATOM 704 C C . GLY A 1 92 ? 3.695 -15.477 10.586 1 91.31 92 GLY A C 1
ATOM 705 O O . GLY A 1 92 ? 2.742 -15.266 9.828 1 91.31 92 GLY A O 1
ATOM 706 N N . PHE A 1 93 ? 3.842 -16.625 11.219 1 94.25 93 PHE A N 1
ATOM 707 C CA . PHE A 1 93 ? 3.123 -17.828 10.852 1 94.25 93 PHE A CA 1
ATOM 708 C C . PHE A 1 93 ? 1.631 -17.688 11.117 1 94.25 93 PHE A C 1
ATOM 710 O O . PHE A 1 93 ? 0.812 -18.359 10.492 1 94.25 93 PHE A O 1
ATOM 717 N N . LYS A 1 94 ? 1.318 -16.828 12.008 1 95.06 94 LYS A N 1
ATOM 718 C CA . LYS A 1 94 ? -0.088 -16.578 12.32 1 95.06 94 LYS A CA 1
ATOM 719 C C . LYS A 1 94 ? -0.813 -15.961 11.133 1 95.06 94 LYS A C 1
ATOM 721 O O . LYS A 1 94 ? -2.045 -15.953 11.078 1 95.06 94 LYS A O 1
ATOM 726 N N . ASN A 1 95 ? -0.038 -15.43 10.125 1 96.19 95 ASN A N 1
ATOM 727 C CA . ASN A 1 95 ? -0.639 -14.781 8.969 1 96.19 95 ASN A CA 1
ATOM 728 C C . ASN A 1 95 ? -0.597 -15.688 7.734 1 96.19 95 ASN A C 1
ATOM 730 O O . ASN A 1 95 ? -0.899 -15.242 6.625 1 96.19 95 ASN A O 1
ATOM 734 N N . ARG A 1 96 ? -0.277 -16.891 7.949 1 97.25 96 ARG A N 1
ATOM 735 C CA . ARG A 1 96 ? -0.145 -17.844 6.844 1 97.25 96 ARG A CA 1
ATOM 736 C C . ARG A 1 96 ? -1.442 -17.938 6.047 1 97.25 96 ARG A C 1
ATOM 738 O O . ARG A 1 96 ? -1.432 -17.844 4.816 1 97.25 96 ARG A O 1
ATOM 745 N N . THR A 1 97 ? -2.541 -18.078 6.77 1 97.81 97 THR A N 1
ATOM 746 C CA . THR A 1 97 ? -3.84 -18.25 6.121 1 97.81 97 THR A CA 1
ATOM 747 C C . THR A 1 97 ? -4.207 -17 5.328 1 97.81 97 THR A C 1
ATOM 749 O O . THR A 1 97 ? -4.797 -17.094 4.25 1 97.81 97 THR A O 1
ATOM 752 N N . LYS A 1 98 ? -3.863 -15.906 5.828 1 97.5 98 LYS A N 1
ATOM 753 C CA . LYS A 1 98 ? -4.141 -14.656 5.125 1 97.5 98 LYS A CA 1
ATOM 754 C C . LYS A 1 98 ? -3.311 -14.547 3.85 1 97.5 98 LYS A C 1
ATOM 756 O O . LYS A 1 98 ? -3.824 -14.148 2.801 1 97.5 98 LYS A O 1
ATOM 761 N N . VAL A 1 99 ? -2.047 -14.898 3.934 1 97.94 99 VAL A N 1
ATOM 762 C CA . VAL A 1 99 ? -1.164 -14.867 2.771 1 97.94 99 VAL A CA 1
ATOM 763 C C . VAL A 1 99 ? -1.721 -15.773 1.673 1 97.94 99 VAL A C 1
ATOM 765 O O . VAL A 1 99 ? -1.88 -15.336 0.528 1 97.94 99 VAL A O 1
ATOM 768 N N . TRP A 1 100 ? -2.088 -16.906 2.025 1 98.31 100 TRP A N 1
ATOM 769 C CA . TRP A 1 100 ? -2.619 -17.875 1.061 1 98.31 100 TRP A CA 1
ATOM 770 C C . TRP A 1 100 ? -3.975 -17.406 0.529 1 98.31 100 TRP A C 1
ATOM 772 O O . TRP A 1 100 ? -4.305 -17.656 -0.634 1 98.31 100 TRP A O 1
ATOM 782 N N . ALA A 1 101 ? -4.754 -16.797 1.368 1 98.62 101 ALA A N 1
ATOM 783 C CA . ALA A 1 101 ? -6.055 -16.281 0.93 1 98.62 101 ALA A CA 1
ATOM 784 C C . ALA A 1 101 ? -5.898 -15.281 -0.206 1 98.62 101 ALA A C 1
ATOM 786 O O . ALA A 1 101 ? -6.645 -15.32 -1.188 1 98.62 101 ALA A O 1
ATOM 787 N N . VAL A 1 102 ? -4.941 -14.422 -0.159 1 98.75 102 VAL A N 1
ATOM 788 C CA . VAL A 1 102 ? -4.684 -13.453 -1.22 1 98.75 102 VAL A CA 1
ATOM 789 C C . VAL A 1 102 ? -4.242 -14.18 -2.488 1 98.75 102 VAL A C 1
ATOM 791 O O . VAL A 1 102 ? -4.773 -13.93 -3.572 1 98.75 102 VAL A O 1
ATOM 794 N N . VAL A 1 103 ? -3.318 -15.094 -2.303 1 98.75 103 VAL A N 1
ATOM 795 C CA . VAL A 1 103 ? -2.738 -15.82 -3.43 1 98.75 103 VAL A CA 1
ATOM 796 C C . VAL A 1 103 ? -3.824 -16.625 -4.145 1 98.75 103 VAL A C 1
ATOM 798 O O . VAL A 1 103 ? -3.953 -16.547 -5.367 1 98.75 103 VAL A O 1
ATOM 801 N N . ASN A 1 104 ? -4.602 -17.328 -3.389 1 98.81 104 ASN A N 1
ATOM 802 C CA . ASN A 1 104 ? -5.664 -18.156 -3.965 1 98.81 104 ASN A CA 1
ATOM 803 C C . ASN A 1 104 ? -6.73 -17.297 -4.641 1 98.81 104 ASN A C 1
ATOM 805 O O . ASN A 1 104 ? -7.266 -17.672 -5.684 1 98.81 104 ASN A O 1
ATOM 809 N N . ALA A 1 105 ? -7.027 -16.188 -4.016 1 98.81 105 ALA A N 1
ATOM 810 C CA . ALA A 1 105 ? -7.996 -15.281 -4.629 1 98.81 105 ALA A CA 1
ATOM 811 C C . ALA A 1 105 ? -7.508 -14.797 -5.992 1 98.81 105 ALA A C 1
ATOM 813 O O . ALA A 1 105 ? -8.289 -14.711 -6.941 1 98.81 105 ALA A O 1
ATOM 814 N N . LEU A 1 106 ? -6.25 -14.461 -6.094 1 98.81 106 LEU A N 1
ATOM 815 C CA . LEU A 1 106 ? -5.672 -14.07 -7.375 1 98.81 106 LEU A CA 1
ATOM 816 C C . LEU A 1 106 ? -5.832 -15.18 -8.406 1 98.81 106 LEU A C 1
ATOM 818 O O . LEU A 1 106 ? -6.348 -14.953 -9.5 1 98.81 106 LEU A O 1
ATOM 822 N N . LYS A 1 107 ? -5.5 -16.359 -8.078 1 98.62 107 LYS A N 1
ATOM 823 C CA . LYS A 1 107 ? -5.562 -17.516 -8.977 1 98.62 107 LYS A CA 1
ATOM 824 C C . LYS A 1 107 ? -7 -17.812 -9.406 1 98.62 107 LYS A C 1
ATOM 826 O O . LYS A 1 107 ? -7.281 -17.969 -10.594 1 98.62 107 LYS A O 1
ATOM 831 N N . ASN A 1 108 ? -7.793 -17.859 -8.422 1 98.75 108 ASN A N 1
ATOM 832 C CA . ASN A 1 108 ? -9.195 -18.188 -8.656 1 98.75 108 ASN A CA 1
ATOM 833 C C . ASN A 1 108 ? -9.883 -17.141 -9.516 1 98.75 108 ASN A C 1
ATOM 835 O O . ASN A 1 108 ? -10.961 -17.375 -10.062 1 98.75 108 ASN A O 1
ATOM 839 N N . ASN A 1 109 ? -9.297 -15.977 -9.633 1 98.75 109 ASN A N 1
ATOM 840 C CA . ASN A 1 109 ? -9.883 -14.914 -10.445 1 98.75 109 ASN A CA 1
ATOM 841 C C . ASN A 1 109 ? -9.078 -14.672 -11.719 1 98.75 109 ASN A C 1
ATOM 843 O O . ASN A 1 109 ? -9.07 -13.562 -12.25 1 98.75 109 ASN A O 1
ATOM 847 N N . GLY A 1 110 ? -8.328 -15.531 -12.109 1 98.31 110 GLY A N 1
ATOM 848 C CA . GLY A 1 110 ? -7.789 -15.578 -13.453 1 98.31 110 GLY A CA 1
ATOM 849 C C . GLY A 1 110 ? -6.395 -14.992 -13.562 1 98.31 110 GLY A C 1
ATOM 850 O O . GLY A 1 110 ? -5.871 -14.812 -14.664 1 98.31 110 GLY A O 1
ATOM 851 N N . VAL A 1 111 ? -5.777 -14.719 -12.492 1 98.81 111 VAL A N 1
ATOM 852 C CA . VAL A 1 111 ? -4.414 -14.203 -12.516 1 98.81 111 VAL A CA 1
ATOM 853 C C . VAL A 1 111 ? -3.426 -15.367 -12.547 1 98.81 111 VAL A C 1
ATOM 855 O O . VAL A 1 111 ? -3.576 -16.344 -11.797 1 98.81 111 VAL A O 1
ATOM 858 N N . LYS A 1 112 ? -2.477 -15.273 -13.406 1 98.69 112 LYS A N 1
ATOM 859 C CA . LYS A 1 112 ? -1.401 -16.266 -13.422 1 98.69 112 LYS A CA 1
ATOM 860 C C . LYS A 1 112 ? -0.374 -15.969 -12.328 1 98.69 112 LYS A C 1
ATOM 862 O O . LYS A 1 112 ? 0.421 -15.039 -12.453 1 98.69 112 LYS A O 1
ATOM 867 N N . VAL A 1 113 ? -0.448 -16.828 -11.352 1 98.56 113 VAL A N 1
ATOM 868 C CA . VAL A 1 113 ? 0.47 -16.641 -10.227 1 98.56 113 VAL A CA 1
ATOM 869 C C . VAL A 1 113 ? 1.552 -17.719 -10.266 1 98.56 113 VAL A C 1
ATOM 871 O O . VAL A 1 113 ? 1.252 -18.906 -10.438 1 98.56 113 VAL A O 1
ATOM 874 N N . VAL A 1 114 ? 2.799 -17.266 -10.109 1 97.81 114 VAL A N 1
ATOM 875 C CA . VAL A 1 114 ? 3.932 -18.172 -10.078 1 97.81 114 VAL A CA 1
ATOM 876 C C . VAL A 1 114 ? 4.512 -18.234 -8.664 1 97.81 114 VAL A C 1
ATOM 878 O O . VAL A 1 114 ? 5.02 -17.234 -8.148 1 97.81 114 VAL A O 1
ATOM 881 N N . LEU A 1 115 ? 4.383 -19.391 -8.047 1 96.06 115 LEU A N 1
ATOM 882 C CA . LEU A 1 115 ? 4.891 -19.594 -6.695 1 96.06 115 LEU A CA 1
ATOM 883 C C . LEU A 1 115 ? 6.387 -19.891 -6.711 1 96.06 115 LEU A C 1
ATOM 885 O O . LEU A 1 115 ? 6.832 -20.828 -7.371 1 96.06 115 LEU A O 1
ATOM 889 N N . GLU A 1 116 ? 7.078 -18.969 -6.074 1 89.12 116 GLU A N 1
ATOM 890 C CA . GLU A 1 116 ? 8.523 -19.156 -6.031 1 89.12 116 GLU A CA 1
ATOM 891 C C . GLU A 1 116 ? 8.93 -20.094 -4.902 1 89.12 116 GLU A C 1
ATOM 893 O O . GLU A 1 116 ? 8.344 -20.062 -3.816 1 89.12 116 GLU A O 1
ATOM 898 N N . ASP A 1 117 ? 9.461 -21.25 -5.27 1 71.69 117 ASP A N 1
ATOM 899 C CA . ASP A 1 117 ? 9.977 -22.172 -4.273 1 71.69 117 ASP A CA 1
ATOM 900 C C . ASP A 1 117 ? 11.367 -21.75 -3.791 1 71.69 117 ASP A C 1
ATOM 902 O O . ASP A 1 117 ? 12.078 -21.031 -4.488 1 71.69 117 ASP A O 1
ATOM 906 N N . ASN A 1 118 ? 11.648 -21.75 -2.516 1 55.97 118 ASN A N 1
ATOM 907 C CA . ASN A 1 118 ? 13.016 -21.562 -2.045 1 55.97 118 ASN A CA 1
ATOM 908 C C . ASN A 1 118 ? 14.023 -22.266 -2.945 1 55.97 118 ASN A C 1
ATOM 910 O O . ASN A 1 118 ? 14.344 -23.438 -2.729 1 55.97 118 ASN A O 1
ATOM 914 N N . GLU A 1 119 ? 13.852 -22.547 -4.07 1 46.84 119 GLU A N 1
ATOM 915 C CA . GLU A 1 119 ? 14.922 -23.312 -4.715 1 46.84 119 GLU A CA 1
ATOM 916 C C . GLU A 1 119 ? 16.281 -22.703 -4.41 1 46.84 119 GLU A C 1
ATOM 918 O O . GLU A 1 119 ? 17.312 -23.375 -4.543 1 46.84 119 GLU A O 1
ATOM 923 N N . ASP A 1 120 ? 16.422 -21.531 -4.359 1 42.78 120 ASP A N 1
ATOM 924 C CA . ASP A 1 120 ? 17.828 -21.266 -4.059 1 42.78 120 ASP A CA 1
ATOM 925 C C . ASP A 1 120 ? 18.219 -21.859 -2.707 1 42.78 120 ASP A C 1
ATOM 927 O O . ASP A 1 120 ? 19.219 -21.453 -2.111 1 42.78 120 ASP A O 1
ATOM 931 N N . ASN A 1 121 ? 17.312 -22.438 -2.027 1 38.25 121 ASN A N 1
ATOM 932 C CA . ASN A 1 121 ? 17.859 -23.344 -1.03 1 38.25 121 ASN A CA 1
ATOM 933 C C . ASN A 1 121 ? 18.297 -24.656 -1.66 1 38.25 121 ASN A C 1
ATOM 935 O O . ASN A 1 121 ? 17.469 -25.453 -2.107 1 38.25 121 ASN A O 1
ATOM 939 N N . PRO A 1 122 ? 19.594 -24.875 -2.146 1 39 122 PRO A N 1
ATOM 940 C CA . PRO A 1 122 ? 20.25 -26.094 -2.604 1 39 122 PRO A CA 1
ATOM 941 C C . PRO A 1 122 ? 19.812 -27.328 -1.819 1 39 122 PRO A C 1
ATOM 943 O O . PRO A 1 122 ? 20.297 -28.438 -2.078 1 39 122 PRO A O 1
ATOM 946 N N . SER A 1 123 ? 19.219 -27.266 -0.628 1 36.81 123 SER A N 1
ATOM 947 C CA . SER A 1 123 ? 19.281 -28.531 0.097 1 36.81 123 SER A CA 1
ATOM 948 C C . SER A 1 123 ? 18.266 -29.531 -0.434 1 36.81 123 SER A C 1
ATOM 950 O O . SER A 1 123 ? 18.047 -30.578 0.165 1 36.81 123 SER A O 1
ATOM 952 N N . GLN A 1 124 ? 17.297 -29.266 -1.183 1 36.31 124 GLN A N 1
ATOM 953 C CA . GLN A 1 124 ? 16.406 -30.422 -1.284 1 36.31 124 GLN A CA 1
ATOM 954 C C . GLN A 1 124 ? 17.016 -31.5 -2.186 1 36.31 124 GLN A C 1
ATOM 956 O O . GLN A 1 124 ? 17.266 -31.266 -3.371 1 36.31 124 GLN A O 1
ATOM 961 N N . PRO A 1 125 ? 17.719 -32.469 -1.587 1 33.28 125 PRO A N 1
ATOM 962 C CA . PRO A 1 125 ? 18.219 -33.656 -2.283 1 33.28 125 PRO A CA 1
ATOM 963 C C . PRO A 1 125 ? 17.141 -34.375 -3.096 1 33.28 125 PRO A C 1
ATOM 965 O O . PRO A 1 125 ? 15.977 -34.406 -2.691 1 33.28 125 PRO A O 1
ATOM 968 N N . SER A 1 126 ? 17.047 -34.094 -4.352 1 31.25 126 SER A N 1
ATOM 969 C CA . SER A 1 126 ? 16.297 -35.094 -5.105 1 31.25 126 SER A CA 1
ATOM 970 C C . SER A 1 126 ? 16.594 -36.5 -4.59 1 31.25 126 SER A C 1
ATOM 972 O O . SER A 1 126 ? 17.734 -36.969 -4.668 1 31.25 126 SER A O 1
ATOM 974 N N . TYR A 1 127 ? 15.906 -36.938 -3.527 1 27.72 127 TYR A N 1
ATOM 975 C CA . TYR A 1 127 ? 16.031 -38.375 -3.361 1 27.72 127 TYR A CA 1
ATOM 976 C C . TYR A 1 127 ? 15.367 -39.125 -4.52 1 27.72 127 TYR A C 1
ATOM 978 O O . TYR A 1 127 ? 14.398 -38.625 -5.102 1 27.72 127 TYR A O 1
ATOM 986 N N . MET B 1 1 ? -22.297 12.93 -2.072 1 53.41 1 MET B N 1
ATOM 987 C CA . MET B 1 1 ? -22 13.922 -1.042 1 53.41 1 MET B CA 1
ATOM 988 C C . MET B 1 1 ? -20.5 13.984 -0.773 1 53.41 1 MET B C 1
ATOM 990 O O . MET B 1 1 ? -19.828 12.953 -0.735 1 53.41 1 MET B O 1
ATOM 994 N N . THR B 1 2 ? -19.891 15.172 -1.091 1 65.69 2 THR B N 1
ATOM 995 C CA . THR B 1 2 ? -18.469 15.398 -0.916 1 65.69 2 THR B CA 1
ATOM 996 C C . THR B 1 2 ? -18.094 15.344 0.561 1 65.69 2 THR B C 1
ATOM 998 O O . THR B 1 2 ? -18.688 16.031 1.389 1 65.69 2 THR B O 1
ATOM 1001 N N . VAL B 1 3 ? -17.422 14.258 0.992 1 77 3 VAL B N 1
ATOM 1002 C CA . VAL B 1 3 ? -16.938 14.141 2.365 1 77 3 VAL B CA 1
ATOM 1003 C C . VAL B 1 3 ? -15.945 15.258 2.662 1 77 3 VAL B C 1
ATOM 1005 O O . VAL B 1 3 ? -15.18 15.672 1.785 1 77 3 VAL B O 1
ATOM 1008 N N . LEU B 1 4 ? -16.031 15.938 3.848 1 80.38 4 LEU B N 1
ATOM 1009 C CA . LEU B 1 4 ? -15.18 17.047 4.262 1 80.38 4 LEU B CA 1
ATOM 1010 C C . LEU B 1 4 ? -13.703 16.641 4.199 1 80.38 4 LEU B C 1
ATOM 1012 O O . LEU B 1 4 ? -12.875 17.391 3.684 1 80.38 4 LEU B O 1
ATOM 1016 N N . LYS B 1 5 ? -13.352 15.516 4.703 1 92.75 5 LYS B N 1
ATOM 1017 C CA . LYS B 1 5 ? -11.992 14.969 4.652 1 92.75 5 LYS B CA 1
ATOM 1018 C C . LYS B 1 5 ? -11.867 13.914 3.555 1 92.75 5 LYS B C 1
ATOM 1020 O O . LYS B 1 5 ? -11.773 12.719 3.84 1 92.75 5 LYS B O 1
ATOM 1025 N N . ARG B 1 6 ? -11.812 14.492 2.367 1 95.25 6 ARG B N 1
ATOM 1026 C CA . ARG B 1 6 ? -11.93 13.602 1.215 1 95.25 6 ARG B CA 1
ATOM 1027 C C . ARG B 1 6 ? -10.656 12.781 1.023 1 95.25 6 ARG B C 1
ATOM 1029 O O . ARG B 1 6 ? -10.711 11.555 0.937 1 95.25 6 ARG B O 1
ATOM 1036 N N . TYR B 1 7 ? -9.523 13.414 0.961 1 97.5 7 TYR B N 1
ATOM 1037 C CA . TYR B 1 7 ? -8.25 12.719 0.751 1 97.5 7 TYR B CA 1
ATOM 1038 C C . TYR B 1 7 ? -7.508 12.531 2.068 1 97.5 7 TYR B C 1
ATOM 1040 O O . TYR B 1 7 ? -7.254 13.5 2.789 1 97.5 7 TYR B O 1
ATOM 1048 N N . VAL B 1 8 ? -7.18 11.266 2.383 1 97 8 VAL B N 1
ATOM 1049 C CA . VAL B 1 8 ? -6.609 10.945 3.688 1 97 8 VAL B CA 1
ATOM 1050 C C . VAL B 1 8 ? -5.32 10.148 3.506 1 97 8 VAL B C 1
ATOM 1052 O O . VAL B 1 8 ? -5.258 9.234 2.68 1 97 8 VAL B O 1
ATOM 1055 N N . LEU B 1 9 ? -4.32 10.531 4.273 1 98 9 LEU B N 1
ATOM 1056 C CA . LEU B 1 9 ? -3.062 9.797 4.293 1 98 9 LEU B CA 1
ATOM 1057 C C . LEU B 1 9 ? -3.158 8.586 5.215 1 98 9 LEU B C 1
ATOM 1059 O O . LEU B 1 9 ? -3.58 8.703 6.367 1 98 9 LEU B O 1
ATOM 1063 N N . ARG B 1 10 ? -2.777 7.43 4.711 1 95.75 10 ARG B N 1
ATOM 1064 C CA . ARG B 1 10 ? -2.676 6.191 5.477 1 95.75 10 ARG B CA 1
ATOM 1065 C C . ARG B 1 10 ? -1.291 5.566 5.328 1 95.75 10 ARG B C 1
ATOM 1067 O O . ARG B 1 10 ? -0.812 5.363 4.211 1 95.75 10 ARG B O 1
ATOM 1074 N N . LEU B 1 11 ? -0.704 5.266 6.496 1 96.69 11 LEU B N 1
ATOM 1075 C CA . LEU B 1 11 ? 0.647 4.711 6.484 1 96.69 11 LEU B CA 1
ATOM 1076 C C . LEU B 1 11 ? 0.643 3.256 6.934 1 96.69 11 LEU B C 1
ATOM 1078 O O . LEU B 1 11 ? -0.166 2.863 7.777 1 96.69 11 LEU B O 1
ATOM 1082 N N . PHE B 1 12 ? 1.497 2.434 6.328 1 94.25 12 PHE B N 1
ATOM 1083 C CA . PHE B 1 12 ? 1.824 1.081 6.766 1 94.25 12 PHE B CA 1
ATOM 1084 C C . PHE B 1 12 ? 3.324 0.931 6.988 1 94.25 12 PHE B C 1
ATOM 1086 O O . PHE B 1 12 ? 4.109 1.017 6.039 1 94.25 12 PHE B O 1
ATOM 1093 N N . ILE B 1 13 ? 3.635 0.692 8.234 1 92.38 13 ILE B N 1
ATOM 1094 C CA . ILE B 1 13 ? 5.043 0.556 8.586 1 92.38 13 ILE B CA 1
ATOM 1095 C C . ILE B 1 13 ? 5.289 -0.818 9.203 1 92.38 13 ILE B C 1
ATOM 1097 O O . ILE B 1 13 ? 4.719 -1.149 10.25 1 92.38 13 ILE B O 1
ATOM 1101 N N . SER B 1 14 ? 6.02 -1.627 8.547 1 87.31 14 SER B N 1
ATOM 1102 C CA . SER B 1 14 ? 6.504 -2.896 9.078 1 87.31 14 SER B CA 1
ATOM 1103 C C . SER B 1 14 ? 7.945 -2.779 9.562 1 87.31 14 SER B C 1
ATOM 1105 O O . SER B 1 14 ? 8.453 -1.672 9.758 1 87.31 14 SER B O 1
ATOM 1107 N N . LEU B 1 15 ? 8.578 -3.91 9.875 1 84.38 15 LEU B N 1
ATOM 1108 C CA . LEU B 1 15 ? 9.984 -3.926 10.273 1 84.38 15 LEU B CA 1
ATOM 1109 C C . LEU B 1 15 ? 10.891 -3.607 9.086 1 84.38 15 LEU B C 1
ATOM 1111 O O . LEU B 1 15 ? 11.984 -3.07 9.266 1 84.38 15 LEU B O 1
ATOM 1115 N N . LYS B 1 16 ? 10.359 -3.857 7.875 1 85.56 16 LYS B N 1
ATOM 1116 C CA . LYS B 1 16 ? 11.266 -3.812 6.73 1 85.56 16 LYS B CA 1
ATOM 1117 C C . LYS B 1 16 ? 10.906 -2.674 5.781 1 85.56 16 LYS B C 1
ATOM 1119 O O . LYS B 1 16 ? 11.773 -2.1 5.129 1 85.56 16 LYS B O 1
ATOM 1124 N N . TYR B 1 17 ? 9.648 -2.33 5.715 1 92.69 17 TYR B N 1
ATOM 1125 C CA . TYR B 1 17 ? 9.234 -1.433 4.645 1 92.69 17 TYR B CA 1
ATOM 1126 C C . TYR B 1 17 ? 8.289 -0.36 5.168 1 92.69 17 TYR B C 1
ATOM 1128 O O . TYR B 1 17 ? 7.676 -0.528 6.227 1 92.69 17 TYR B O 1
ATOM 1136 N N . ILE B 1 18 ? 8.227 0.717 4.496 1 96.12 18 ILE B N 1
ATOM 1137 C CA . ILE B 1 18 ? 7.285 1.813 4.707 1 96.12 18 ILE B CA 1
ATOM 1138 C C . ILE B 1 18 ? 6.445 2.02 3.447 1 96.12 18 ILE B C 1
ATOM 1140 O O . ILE B 1 18 ? 6.98 2.078 2.338 1 96.12 18 ILE B O 1
ATOM 1144 N N . THR B 1 19 ? 5.176 2.033 3.602 1 97.31 19 THR B N 1
ATOM 1145 C CA . THR B 1 19 ? 4.25 2.328 2.516 1 97.31 19 THR B CA 1
ATOM 1146 C C . THR B 1 19 ? 3.293 3.451 2.91 1 97.31 19 THR B C 1
ATOM 1148 O O . THR B 1 19 ? 2.783 3.475 4.031 1 97.31 19 THR B O 1
ATOM 1151 N N . ALA B 1 20 ? 3.123 4.402 2.027 1 98.25 20 ALA B N 1
ATOM 1152 C CA . ALA B 1 20 ? 2.191 5.512 2.219 1 98.25 20 ALA B CA 1
ATOM 1153 C C . ALA B 1 20 ? 1.152 5.555 1.103 1 98.25 20 ALA B C 1
ATOM 1155 O O . ALA B 1 20 ? 1.498 5.488 -0.079 1 98.25 20 ALA B O 1
ATOM 1156 N N . ASN B 1 21 ? -0.089 5.637 1.479 1 97.69 21 ASN B N 1
ATOM 1157 C CA . ASN B 1 21 ? -1.213 5.723 0.551 1 97.69 21 ASN B CA 1
ATOM 1158 C C . ASN B 1 21 ? -2.057 6.969 0.807 1 97.69 21 ASN B C 1
ATOM 1160 O O . ASN B 1 21 ? -2.277 7.348 1.958 1 97.69 21 ASN B O 1
ATOM 1164 N N . VAL B 1 22 ? -2.504 7.59 -0.213 1 98.38 22 VAL B N 1
ATOM 1165 C CA . VAL B 1 22 ? -3.582 8.57 -0.112 1 98.38 22 VAL B CA 1
ATOM 1166 C C . VAL B 1 22 ? -4.887 7.953 -0.608 1 98.38 22 VAL B C 1
ATOM 1168 O O . VAL B 1 22 ? -4.965 7.473 -1.742 1 98.38 22 VAL B O 1
ATOM 1171 N N . VAL B 1 23 ? -5.875 7.996 0.277 1 97.12 23 VAL B N 1
ATOM 1172 C CA . VAL B 1 23 ? -7.168 7.379 0.005 1 97.12 23 VAL B CA 1
ATOM 1173 C C . VAL B 1 23 ? -8.203 8.461 -0.302 1 97.12 23 VAL B C 1
ATOM 1175 O O . VAL B 1 23 ? -8.336 9.43 0.448 1 97.12 23 VAL B O 1
ATOM 1178 N N . ASP B 1 24 ? -8.867 8.344 -1.484 1 96.81 24 ASP B N 1
ATOM 1179 C CA . ASP B 1 24 ? -10.039 9.148 -1.796 1 96.81 24 ASP B CA 1
ATOM 1180 C C . ASP B 1 24 ? -11.297 8.578 -1.132 1 96.81 24 ASP B C 1
ATOM 1182 O O . ASP B 1 24 ? -11.883 7.617 -1.628 1 96.81 24 ASP B O 1
ATOM 1186 N N . ARG B 1 25 ? -11.758 9.234 -0.152 1 93.19 25 ARG B N 1
ATOM 1187 C CA . ARG B 1 25 ? -12.875 8.711 0.632 1 93.19 25 ARG B CA 1
ATOM 1188 C C . ARG B 1 25 ? -14.18 8.773 -0.157 1 93.19 25 ARG B C 1
ATOM 1190 O O . ARG B 1 25 ? -15.125 8.047 0.135 1 93.19 25 ARG B O 1
ATOM 1197 N N . ASN B 1 26 ? -14.25 9.68 -1.056 1 92.94 26 ASN B N 1
ATOM 1198 C CA . ASN B 1 26 ? -15.438 9.75 -1.897 1 92.94 26 ASN B CA 1
ATOM 1199 C C . ASN B 1 26 ? -15.57 8.523 -2.795 1 92.94 26 ASN B C 1
ATOM 1201 O O . ASN B 1 26 ? -16.672 7.996 -2.971 1 92.94 26 ASN B O 1
ATOM 1205 N N . ASN B 1 27 ? -14.477 8 -3.328 1 90.75 27 ASN B N 1
ATOM 1206 C CA . ASN B 1 27 ? -14.484 6.855 -4.238 1 90.75 27 ASN B CA 1
ATOM 1207 C C . ASN B 1 27 ? -14.062 5.574 -3.525 1 90.75 27 ASN B C 1
ATOM 1209 O O . ASN B 1 27 ? -14.266 4.477 -4.051 1 90.75 27 ASN B O 1
ATOM 1213 N N . GLY B 1 28 ? -13.477 5.742 -2.367 1 91.56 28 GLY B N 1
ATOM 1214 C CA . GLY B 1 28 ? -13.062 4.598 -1.571 1 91.56 28 GLY B CA 1
ATOM 1215 C C . GLY B 1 28 ? -11.859 3.879 -2.141 1 91.56 28 GLY B C 1
ATOM 1216 O O . GLY B 1 28 ? -11.711 2.666 -1.968 1 91.56 28 GLY B O 1
ATOM 1217 N N . ARG B 1 29 ? -10.977 4.59 -2.83 1 93.75 29 ARG B N 1
ATOM 1218 C CA . ARG B 1 29 ? -9.844 3.967 -3.508 1 93.75 29 ARG B CA 1
ATOM 1219 C C . ARG B 1 29 ? -8.547 4.699 -3.188 1 93.75 29 ARG B C 1
ATOM 1221 O O . ARG B 1 29 ? -8.555 5.891 -2.877 1 93.75 29 ARG B O 1
ATOM 1228 N N . ILE B 1 30 ? -7.48 3.971 -3.312 1 96.69 30 ILE B N 1
ATOM 1229 C CA . ILE B 1 30 ? -6.16 4.586 -3.229 1 96.69 30 ILE B CA 1
ATOM 1230 C C . ILE B 1 30 ? -5.859 5.344 -4.52 1 96.69 30 ILE B C 1
ATOM 1232 O O . ILE B 1 30 ? -5.973 4.789 -5.613 1 96.69 30 ILE B O 1
ATOM 1236 N N . VAL B 1 31 ? -5.453 6.621 -4.395 1 96.5 31 VAL B N 1
ATOM 1237 C CA . VAL B 1 31 ? -5.25 7.445 -5.578 1 96.5 31 VAL B CA 1
ATOM 1238 C C . VAL B 1 31 ? -3.756 7.656 -5.812 1 96.5 31 VAL B C 1
ATOM 1240 O O . VAL B 1 31 ? -3.34 8.031 -6.91 1 96.5 31 VAL B O 1
ATOM 1243 N N . ALA B 1 32 ? -2.951 7.473 -4.859 1 97.5 32 ALA B N 1
ATOM 1244 C CA . ALA B 1 32 ? -1.497 7.559 -4.957 1 97.5 32 ALA B CA 1
ATOM 1245 C C . ALA B 1 32 ? -0.825 6.715 -3.875 1 97.5 32 ALA B C 1
ATOM 1247 O O . ALA B 1 32 ? -1.333 6.609 -2.756 1 97.5 32 ALA B O 1
ATOM 1248 N N . THR B 1 33 ? 0.246 6.121 -4.238 1 97.81 33 THR B N 1
ATOM 1249 C CA . THR B 1 33 ? 0.981 5.27 -3.309 1 97.81 33 THR B CA 1
ATOM 1250 C C . THR B 1 33 ? 2.484 5.398 -3.533 1 97.81 33 THR B C 1
ATOM 1252 O O . THR B 1 33 ? 2.93 5.715 -4.637 1 97.81 33 THR B O 1
ATOM 1255 N N . SER B 1 34 ? 3.227 5.289 -2.539 1 97.88 34 SER B N 1
ATOM 1256 C CA . SER B 1 34 ? 4.68 5.152 -2.564 1 97.88 34 SER B CA 1
ATOM 1257 C C . SER B 1 34 ? 5.168 4.207 -1.475 1 97.88 34 SER B C 1
ATOM 1259 O O . SER B 1 34 ? 4.59 4.152 -0.387 1 97.88 34 SER B O 1
ATOM 1261 N N . SER B 1 35 ? 6.238 3.518 -1.767 1 97.69 35 SER B N 1
ATOM 1262 C CA . SER B 1 35 ? 6.695 2.488 -0.838 1 97.69 35 SER B CA 1
ATOM 1263 C C . SER B 1 35 ? 8.18 2.197 -1.021 1 97.69 35 SER B C 1
ATOM 1265 O O . SER B 1 35 ? 8.703 2.273 -2.137 1 97.69 35 SER B O 1
ATOM 1267 N N . THR B 1 36 ? 8.797 1.763 0.068 1 96.31 36 THR B N 1
ATOM 1268 C CA . THR B 1 36 ? 10.211 1.404 -0.002 1 96.31 36 THR B CA 1
ATOM 1269 C C . THR B 1 36 ? 10.398 0.062 -0.703 1 96.31 36 THR B C 1
ATOM 1271 O O . THR B 1 36 ? 11.523 -0.334 -1.013 1 96.31 36 THR B O 1
ATOM 1274 N N . VAL B 1 37 ? 9.312 -0.608 -1.061 1 93.44 37 VAL B N 1
ATOM 1275 C CA . VAL B 1 37 ? 9.398 -1.847 -1.827 1 93.44 37 VAL B CA 1
ATOM 1276 C C . VAL B 1 37 ? 9.766 -1.533 -3.275 1 93.44 37 VAL B C 1
ATOM 1278 O O . VAL B 1 37 ? 10.148 -2.428 -4.035 1 93.44 37 VAL B O 1
ATOM 1281 N N . GLU B 1 38 ? 9.555 -0.289 -3.633 1 95.25 38 GLU B N 1
ATOM 1282 C CA . GLU B 1 38 ? 9.852 0.141 -4.996 1 95.25 38 GLU B CA 1
ATOM 1283 C C . GLU B 1 38 ? 11.352 0.297 -5.215 1 95.25 38 GLU B C 1
ATOM 1285 O O . GLU B 1 38 ? 12.039 0.924 -4.406 1 95.25 38 GLU B O 1
ATOM 1290 N N . HIS B 1 39 ? 11.789 -0.153 -6.246 1 89.81 39 HIS B N 1
ATOM 1291 C CA . HIS B 1 39 ? 13.219 -0.125 -6.527 1 89.81 39 HIS B CA 1
ATOM 1292 C C . HIS B 1 39 ? 13.734 1.308 -6.629 1 89.81 39 HIS B C 1
ATOM 1294 O O . HIS B 1 39 ? 14.844 1.604 -6.195 1 89.81 39 HIS B O 1
ATOM 1300 N N . ALA B 1 40 ? 12.984 2.133 -7.258 1 87.62 40 ALA B N 1
ATOM 1301 C CA . ALA B 1 40 ? 13.398 3.523 -7.43 1 87.62 40 ALA B CA 1
ATOM 1302 C C . ALA B 1 40 ? 13.656 4.191 -6.082 1 87.62 40 ALA B C 1
ATOM 1304 O O . ALA B 1 40 ? 14.602 4.969 -5.938 1 87.62 40 ALA B O 1
ATOM 1305 N N . ILE B 1 41 ? 12.875 3.82 -5.102 1 93.69 41 ILE B N 1
ATOM 1306 C CA . ILE B 1 41 ? 13.023 4.379 -3.764 1 93.69 41 ILE B CA 1
ATOM 1307 C C . ILE B 1 41 ? 14.156 3.67 -3.031 1 93.69 41 ILE B C 1
ATOM 1309 O O . ILE B 1 41 ? 15.031 4.32 -2.443 1 93.69 41 ILE B O 1
ATOM 1313 N N . LYS B 1 42 ? 14.188 2.439 -3.166 1 89.56 42 LYS B N 1
ATOM 1314 C CA . LYS B 1 42 ? 15.219 1.641 -2.508 1 89.56 42 LYS B CA 1
ATOM 1315 C C . LYS B 1 42 ? 16.609 2.082 -2.938 1 89.56 42 LYS B C 1
ATOM 1317 O O . LYS B 1 42 ? 17.516 2.189 -2.109 1 89.56 42 LYS B O 1
ATOM 1322 N N . ASN B 1 43 ? 16.781 2.346 -4.172 1 88.38 43 ASN B N 1
ATOM 1323 C CA . ASN B 1 43 ? 18.078 2.709 -4.723 1 88.38 43 ASN B CA 1
ATOM 1324 C C . ASN B 1 43 ? 18.531 4.09 -4.25 1 88.38 43 ASN B C 1
ATOM 1326 O O . ASN B 1 43 ? 19.719 4.414 -4.297 1 88.38 43 ASN B O 1
ATOM 1330 N N . SER B 1 44 ? 17.609 4.828 -3.877 1 87.94 44 SER B N 1
ATOM 1331 C CA . SER B 1 44 ? 17.922 6.176 -3.418 1 87.94 44 SER B CA 1
ATOM 1332 C C . SER B 1 44 ? 18.375 6.172 -1.961 1 87.94 44 SER B C 1
ATOM 1334 O O . SER B 1 44 ? 18.891 7.176 -1.462 1 87.94 44 SER B O 1
ATOM 1336 N N . LEU B 1 45 ? 18.172 5.008 -1.422 1 89.12 45 LEU B N 1
ATOM 1337 C CA . LEU B 1 45 ? 18.484 4.906 -0.001 1 89.12 45 LEU B CA 1
ATOM 1338 C C . LEU B 1 45 ? 19.969 4.582 0.208 1 89.12 45 LEU B C 1
ATOM 1340 O O . LEU B 1 45 ? 20.516 3.695 -0.452 1 89.12 45 LEU B O 1
ATOM 1344 N N . GLU B 1 46 ? 20.734 5.41 0.803 1 76.88 46 GLU B N 1
ATOM 1345 C CA . GLU B 1 46 ? 22.188 5.34 0.977 1 76.88 46 GLU B CA 1
ATOM 1346 C C . GLU B 1 46 ? 22.594 4.078 1.729 1 76.88 46 GLU B C 1
ATOM 1348 O O . GLU B 1 46 ? 23.516 3.369 1.313 1 76.88 46 GLU B O 1
ATOM 1353 N N . CYS B 1 47 ? 21.984 3.881 2.871 1 71.44 47 CYS B N 1
ATOM 1354 C CA . CYS B 1 47 ? 22.5 2.836 3.744 1 71.44 47 CYS B CA 1
ATOM 1355 C C . CYS B 1 47 ? 21.75 1.529 3.541 1 71.44 47 CYS B C 1
ATOM 1357 O O . CYS B 1 47 ? 21.875 0.602 4.344 1 71.44 47 CYS B O 1
ATOM 1359 N N . GLY B 1 48 ? 21 1.503 2.57 1 74.06 48 GLY B N 1
ATOM 1360 C CA . GLY B 1 48 ? 20.328 0.248 2.279 1 74.06 48 GLY B CA 1
ATOM 1361 C C . GLY B 1 48 ? 19.188 -0.048 3.227 1 74.06 48 GLY B C 1
ATOM 1362 O O . GLY B 1 48 ? 18.547 -1.096 3.127 1 74.06 48 GLY B O 1
ATOM 1363 N N . ARG B 1 49 ? 19.062 0.857 4.242 1 85.44 49 ARG B N 1
ATOM 1364 C CA . ARG B 1 49 ? 17.953 0.599 5.16 1 85.44 49 ARG B CA 1
ATOM 1365 C C . ARG B 1 49 ? 16.641 1.125 4.59 1 85.44 49 ARG B C 1
ATOM 1367 O O . ARG B 1 49 ? 16.516 2.318 4.305 1 85.44 49 ARG B O 1
ATOM 1374 N N . SER B 1 50 ? 15.664 0.263 4.52 1 91.12 50 SER B N 1
ATOM 1375 C CA . SER B 1 50 ? 14.414 0.57 3.834 1 91.12 50 SER B CA 1
ATOM 1376 C C . SER B 1 50 ? 13.328 0.983 4.824 1 91.12 50 SER B C 1
ATOM 1378 O O . SER B 1 50 ? 12.211 1.309 4.426 1 91.12 50 SER B O 1
ATOM 1380 N N . CYS B 1 51 ? 13.758 1.031 6.121 1 93.5 51 CYS B N 1
ATOM 1381 C CA . CYS B 1 51 ? 12.766 1.384 7.125 1 93.5 51 CYS B CA 1
ATOM 1382 C C . CYS B 1 51 ? 13.367 2.264 8.211 1 93.5 51 CYS B C 1
ATOM 1384 O O . CYS B 1 51 ? 13.547 1.82 9.344 1 93.5 51 CYS B O 1
ATOM 1386 N N . ASN B 1 52 ? 13.641 3.447 7.883 1 94.56 52 ASN B N 1
ATOM 1387 C CA . ASN B 1 52 ? 14.117 4.496 8.781 1 94.56 52 ASN B CA 1
ATOM 1388 C C . ASN B 1 52 ? 13.602 5.871 8.359 1 94.56 52 ASN B C 1
ATOM 1390 O O . ASN B 1 52 ? 12.812 5.98 7.418 1 94.56 52 ASN B O 1
ATOM 1394 N N . ALA B 1 53 ? 14.016 6.922 9.148 1 95.94 53 ALA B N 1
ATOM 1395 C CA . ALA B 1 53 ? 13.484 8.258 8.914 1 95.94 53 ALA B CA 1
ATOM 1396 C C . ALA B 1 53 ? 13.875 8.773 7.535 1 95.94 53 ALA B C 1
ATOM 1398 O O . ALA B 1 53 ? 13.094 9.453 6.871 1 95.94 53 ALA B O 1
ATOM 1399 N N . LYS B 1 54 ? 15.055 8.508 7.145 1 96.12 54 LYS B N 1
ATOM 1400 C CA . LYS B 1 54 ? 15.5 8.93 5.82 1 96.12 54 LYS B CA 1
ATOM 1401 C C . LYS B 1 54 ? 14.664 8.273 4.723 1 96.12 54 LYS B C 1
ATOM 1403 O O . LYS B 1 54 ? 14.242 8.938 3.773 1 96.12 54 LYS B O 1
ATOM 1408 N N . ALA B 1 55 ? 14.453 7.004 4.848 1 97 55 ALA B N 1
ATOM 1409 C CA . ALA B 1 55 ? 13.594 6.277 3.912 1 97 55 ALA B CA 1
ATOM 1410 C C . ALA B 1 55 ? 12.188 6.859 3.896 1 97 55 ALA B C 1
ATOM 1412 O O . ALA B 1 55 ? 11.594 7.043 2.83 1 97 55 ALA B O 1
ATOM 1413 N N . ALA B 1 56 ? 11.688 7.156 5.062 1 97.75 56 ALA B N 1
ATOM 1414 C CA . ALA B 1 56 ? 10.352 7.75 5.191 1 97.75 56 ALA B CA 1
ATOM 1415 C C . ALA B 1 56 ? 10.273 9.086 4.461 1 97.75 56 ALA B C 1
ATOM 1417 O O . ALA B 1 56 ? 9.273 9.383 3.807 1 97.75 56 ALA B O 1
ATOM 1418 N N . THR B 1 57 ? 11.328 9.812 4.586 1 97.94 57 THR B N 1
ATOM 1419 C CA . THR B 1 57 ? 11.398 11.094 3.891 1 97.94 57 THR B CA 1
ATOM 1420 C C . THR B 1 57 ? 11.289 10.891 2.381 1 97.94 57 THR B C 1
ATOM 1422 O O . THR B 1 57 ? 10.523 11.586 1.711 1 97.94 57 THR B O 1
ATOM 1425 N N . ILE B 1 58 ? 11.977 9.953 1.888 1 97.62 58 ILE B N 1
ATOM 1426 C CA . ILE B 1 58 ? 11.961 9.688 0.454 1 97.62 58 ILE B CA 1
ATOM 1427 C C . ILE B 1 58 ? 10.578 9.203 0.03 1 97.62 58 ILE B C 1
ATOM 1429 O O . ILE B 1 58 ? 10.062 9.617 -1.008 1 97.62 58 ILE B O 1
ATOM 1433 N N . VAL B 1 59 ? 9.938 8.367 0.804 1 98.31 59 VAL B N 1
ATOM 1434 C CA . VAL B 1 59 ? 8.586 7.906 0.541 1 98.31 59 VAL B CA 1
ATOM 1435 C C . VAL B 1 59 ? 7.641 9.102 0.426 1 98.31 59 VAL B C 1
ATOM 1437 O O . VAL B 1 59 ? 6.836 9.18 -0.504 1 98.31 59 VAL B O 1
ATOM 1440 N N . GLY B 1 60 ? 7.754 10.039 1.344 1 98.69 60 GLY B N 1
ATOM 1441 C CA . GLY B 1 60 ? 6.941 11.25 1.308 1 98.69 60 GLY B CA 1
ATOM 1442 C C . GLY B 1 60 ? 7.195 12.102 0.079 1 98.69 60 GLY B C 1
ATOM 1443 O O . GLY B 1 60 ? 6.254 12.641 -0.51 1 98.69 60 GLY B O 1
ATOM 1444 N N . GLU B 1 61 ? 8.484 12.195 -0.286 1 98.62 61 GLU B N 1
ATOM 1445 C CA . GLU B 1 61 ? 8.844 12.984 -1.462 1 98.62 61 GLU B CA 1
ATOM 1446 C C . GLU B 1 61 ? 8.25 12.383 -2.732 1 98.62 61 GLU B C 1
ATOM 1448 O O . GLU B 1 61 ? 7.676 13.094 -3.555 1 98.62 61 GLU B O 1
ATOM 1453 N N . VAL B 1 62 ? 8.383 11.117 -2.873 1 98.06 62 VAL B N 1
ATOM 1454 C CA . VAL B 1 62 ? 7.863 10.43 -4.047 1 98.06 62 VAL B CA 1
ATOM 1455 C C . VAL B 1 62 ? 6.34 10.531 -4.078 1 98.06 62 VAL B C 1
ATOM 1457 O O . VAL B 1 62 ? 5.75 10.789 -5.133 1 98.06 62 VAL B O 1
ATOM 1460 N N . LEU B 1 63 ? 5.727 10.375 -2.934 1 98.62 63 LEU B N 1
ATOM 1461 C CA . LEU B 1 63 ? 4.277 10.508 -2.85 1 98.62 63 LEU B CA 1
ATOM 1462 C C . LEU B 1 63 ? 3.836 11.914 -3.254 1 98.62 63 LEU B C 1
ATOM 1464 O O . LEU B 1 63 ? 2.859 12.07 -3.988 1 98.62 63 LEU B O 1
ATOM 1468 N N . ALA B 1 64 ? 4.582 12.875 -2.783 1 98.81 64 ALA B N 1
ATOM 1469 C CA . ALA B 1 64 ? 4.277 14.258 -3.137 1 98.81 64 ALA B CA 1
ATOM 1470 C C . ALA B 1 64 ? 4.324 14.461 -4.648 1 98.81 64 ALA B C 1
ATOM 1472 O O . ALA B 1 64 ? 3.432 15.086 -5.227 1 98.81 64 ALA B O 1
ATOM 1473 N N . MET B 1 65 ? 5.34 13.938 -5.227 1 98.38 65 MET B N 1
ATOM 1474 C CA . MET B 1 65 ? 5.484 14.047 -6.676 1 98.38 65 MET B CA 1
ATOM 1475 C C . MET B 1 65 ? 4.305 13.391 -7.391 1 98.38 65 MET B C 1
ATOM 1477 O O . MET B 1 65 ? 3.752 13.953 -8.328 1 98.38 65 MET B O 1
ATOM 1481 N N . ARG B 1 66 ? 3.9 12.305 -6.961 1 97.69 66 ARG B N 1
ATOM 1482 C CA . ARG B 1 66 ? 2.799 11.586 -7.594 1 97.69 66 ARG B CA 1
ATOM 1483 C C . ARG B 1 66 ? 1.484 12.344 -7.418 1 97.69 66 ARG B C 1
ATOM 1485 O O . ARG B 1 66 ? 0.66 12.383 -8.336 1 97.69 66 ARG B O 1
ATOM 1492 N N . LEU B 1 67 ? 1.295 12.852 -6.281 1 98.56 67 LEU B N 1
ATOM 1493 C CA . LEU B 1 67 ? 0.102 13.664 -6.051 1 98.56 67 LEU B CA 1
ATOM 1494 C C . LEU B 1 67 ? 0.067 14.867 -6.984 1 98.56 67 LEU B C 1
ATOM 1496 O O . LEU B 1 67 ? -0.993 15.219 -7.504 1 98.56 67 LEU B O 1
ATOM 1500 N N . LYS B 1 68 ? 1.222 15.469 -7.188 1 98.44 68 LYS B N 1
ATOM 1501 C CA . LYS B 1 68 ? 1.313 16.609 -8.086 1 98.44 68 LYS B CA 1
ATOM 1502 C C . LYS B 1 68 ? 0.961 16.219 -9.516 1 98.44 68 LYS B C 1
ATOM 1504 O O . LYS B 1 68 ? 0.214 16.922 -10.195 1 98.44 68 LYS B O 1
ATOM 1509 N N . VAL B 1 69 ? 1.476 15.102 -9.977 1 97.62 69 VAL B N 1
ATOM 1510 C CA . VAL B 1 69 ? 1.219 14.602 -11.32 1 97.62 69 VAL B CA 1
ATOM 1511 C C . VAL B 1 69 ? -0.278 14.367 -11.508 1 97.62 69 VAL B C 1
ATOM 1513 O O . VAL B 1 69 ? -0.828 14.633 -12.578 1 97.62 69 VAL B O 1
ATOM 1516 N N . GLU B 1 70 ? -0.938 13.922 -10.43 1 96.44 70 GLU B N 1
ATOM 1517 C CA . GLU B 1 70 ? -2.369 13.641 -10.477 1 96.44 70 GLU B CA 1
ATOM 1518 C C . GLU B 1 70 ? -3.188 14.906 -10.25 1 96.44 70 GLU B C 1
ATOM 1520 O O . GLU B 1 70 ? -4.418 14.875 -10.297 1 96.44 70 GLU B O 1
ATOM 1525 N N . GLY B 1 71 ? -2.551 15.984 -10 1 97.88 71 GLY B N 1
ATOM 1526 C CA . GLY B 1 71 ? -3.246 17.219 -9.695 1 97.88 71 GLY B CA 1
ATOM 1527 C C . GLY B 1 71 ? -3.912 17.219 -8.336 1 97.88 71 GLY B C 1
ATOM 1528 O O . GLY B 1 71 ? -4.934 17.875 -8.133 1 97.88 71 GLY B O 1
ATOM 1529 N N . LEU B 1 72 ? -3.373 16.516 -7.387 1 98.19 72 LEU B N 1
ATOM 1530 C CA . LEU B 1 72 ? -4.043 16.312 -6.105 1 98.19 72 LEU B CA 1
ATOM 1531 C C . LEU B 1 72 ? -3.221 16.891 -4.965 1 98.19 72 LEU B C 1
ATOM 1533 O O . LEU B 1 72 ? -3.531 16.672 -3.793 1 98.19 72 LEU B O 1
ATOM 1537 N N . GLU B 1 73 ? -2.152 17.641 -5.262 1 98.25 73 GLU B N 1
ATOM 1538 C CA . GLU B 1 73 ? -1.249 18.156 -4.234 1 98.25 73 GLU B CA 1
ATOM 1539 C C . GLU B 1 73 ? -1.981 19.078 -3.264 1 98.25 73 GLU B C 1
ATOM 1541 O O . GLU B 1 73 ? -1.552 19.25 -2.121 1 98.25 73 GLU B O 1
ATOM 1546 N N . GLN B 1 74 ? -3.141 19.609 -3.707 1 98.06 74 GLN B N 1
ATOM 1547 C CA . GLN B 1 74 ? -3.92 20.469 -2.828 1 98.06 74 GLN B CA 1
ATOM 1548 C C . GLN B 1 74 ? -5.184 19.766 -2.344 1 98.06 74 GLN B C 1
ATOM 1550 O O . GLN B 1 74 ? -6.086 20.406 -1.793 1 98.06 74 GLN B O 1
ATOM 1555 N N . GLY B 1 75 ? -5.262 18.438 -2.662 1 97.12 75 GLY B N 1
ATOM 1556 C CA . GLY B 1 75 ? -6.445 17.688 -2.27 1 97.12 75 GLY B CA 1
ATOM 1557 C C . GLY B 1 75 ? -7.738 18.328 -2.754 1 97.12 75 GLY B C 1
ATOM 1558 O O . GLY B 1 75 ? -8.711 18.422 -2 1 97.12 75 GLY B O 1
ATOM 1559 N N . GLN B 1 76 ? -7.66 18.875 -3.959 1 95.19 76 GLN B N 1
ATOM 1560 C CA . GLN B 1 76 ? -8.773 19.594 -4.559 1 95.19 76 GLN B CA 1
ATOM 1561 C C . GLN B 1 76 ? -9.188 20.781 -3.695 1 95.19 76 GLN B C 1
ATOM 1563 O O . GLN B 1 76 ? -10.383 21.031 -3.49 1 95.19 76 GLN B O 1
ATOM 1568 N N . GLY B 1 77 ? -8.234 21.391 -3.021 1 94.12 77 GLY B N 1
ATOM 1569 C CA . GLY B 1 77 ? -8.438 22.625 -2.277 1 94.12 77 GLY B CA 1
ATOM 1570 C C . GLY B 1 77 ? -8.57 22.406 -0.782 1 94.12 77 GLY B C 1
ATOM 1571 O O . GLY B 1 77 ? -8.406 23.344 0.006 1 94.12 77 GLY B O 1
ATOM 1572 N N . ARG B 1 78 ? -8.82 21.172 -0.39 1 95.62 78 ARG B N 1
ATOM 1573 C CA . ARG B 1 78 ? -9.102 20.922 1.018 1 95.62 78 ARG B CA 1
ATOM 1574 C C . ARG B 1 78 ? -7.938 20.203 1.693 1 95.62 78 ARG B C 1
ATOM 1576 O O . ARG B 1 78 ? -7.969 19.969 2.902 1 95.62 78 ARG B O 1
ATOM 1583 N N . GLY B 1 79 ? -6.93 19.906 0.915 1 97.75 79 GLY B N 1
ATOM 1584 C CA . GLY B 1 79 ? -5.723 19.312 1.459 1 97.75 79 GLY B CA 1
ATOM 1585 C C . GLY B 1 79 ? -5.824 17.812 1.628 1 97.75 79 GLY B C 1
ATOM 1586 O O . GLY B 1 79 ? -6.883 17.219 1.392 1 97.75 79 GLY B O 1
ATOM 1587 N N . ILE B 1 80 ? -4.691 17.234 1.925 1 98.62 80 ILE B N 1
ATOM 1588 C CA . ILE B 1 80 ? -4.602 15.844 2.328 1 98.62 80 ILE B CA 1
ATOM 1589 C C . ILE B 1 80 ? -4.637 15.742 3.852 1 98.62 80 ILE B C 1
ATOM 1591 O O . ILE B 1 80 ? -3.785 16.312 4.539 1 98.62 80 ILE B O 1
ATOM 1595 N N . HIS B 1 81 ? -5.555 14.984 4.414 1 98.06 81 HIS B N 1
ATOM 1596 C CA . HIS B 1 81 ? -5.762 14.922 5.855 1 98.06 81 HIS B CA 1
ATOM 1597 C C . HIS B 1 81 ? -4.977 13.766 6.473 1 98.06 81 HIS B C 1
ATOM 1599 O O . HIS B 1 81 ? -4.879 12.688 5.883 1 98.06 81 HIS B O 1
ATOM 1605 N N . VAL B 1 82 ? -4.441 14.039 7.691 1 97.69 82 VAL B N 1
ATOM 1606 C CA . VAL B 1 82 ? -3.762 12.969 8.414 1 97.69 82 VAL B CA 1
ATOM 1607 C C . VAL B 1 82 ? -3.934 13.18 9.922 1 97.69 82 VAL B C 1
ATOM 1609 O O . VAL B 1 82 ? -3.844 14.305 10.414 1 97.69 82 VAL B O 1
ATOM 1612 N N . ASP B 1 83 ? -4.31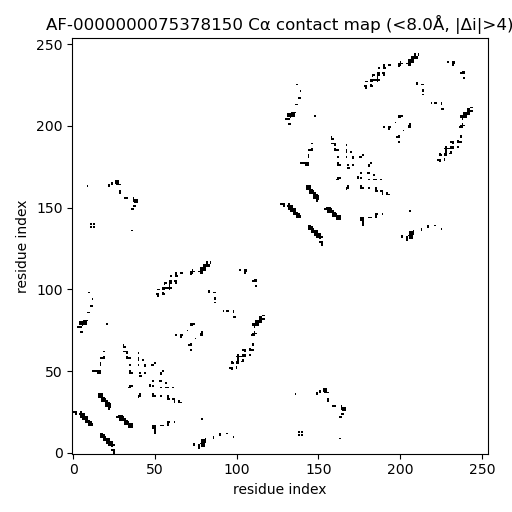2 12.117 10.609 1 95.25 83 ASP B N 1
ATOM 1613 C CA . ASP B 1 83 ? -4.266 12.086 12.062 1 95.25 83 ASP B CA 1
ATOM 1614 C C . ASP B 1 83 ? -2.945 11.5 12.562 1 95.25 83 ASP B C 1
ATOM 1616 O O . ASP B 1 83 ? -2.834 10.289 12.758 1 95.25 83 ASP B O 1
ATOM 1620 N N . VAL B 1 84 ? -1.989 12.352 12.828 1 96 84 VAL B N 1
ATOM 1621 C CA . VAL B 1 84 ? -0.629 11.922 13.133 1 96 84 VAL B CA 1
ATOM 1622 C C . VAL B 1 84 ? -0.617 11.141 14.445 1 96 84 VAL B C 1
ATOM 1624 O O . VAL B 1 84 ? 0.068 10.125 14.562 1 96 84 VAL B O 1
ATOM 1627 N N . ASN B 1 85 ? -1.354 11.594 15.406 1 94.06 85 ASN B N 1
ATOM 1628 C CA . ASN B 1 85 ? -1.407 10.906 16.688 1 94.06 85 ASN B CA 1
ATOM 1629 C C . ASN B 1 85 ? -1.942 9.484 16.547 1 94.06 85 ASN B C 1
ATOM 1631 O O . ASN B 1 85 ? -1.387 8.539 17.125 1 94.06 85 ASN B O 1
ATOM 1635 N N . LYS B 1 86 ? -2.936 9.383 15.766 1 92.69 86 LYS B N 1
ATOM 1636 C CA . LYS B 1 86 ? -3.504 8.062 15.523 1 92.69 86 LYS B CA 1
ATOM 1637 C C . LYS B 1 86 ? -2.516 7.168 14.773 1 92.69 86 LYS B C 1
ATOM 1639 O O . LYS B 1 86 ? -2.373 5.988 15.094 1 92.69 86 LYS B O 1
ATOM 1644 N N . GLU B 1 87 ? -1.866 7.719 13.797 1 93.75 87 GLU B N 1
ATOM 1645 C CA . GLU B 1 87 ? -0.858 6.969 13.055 1 93.75 87 GLU B CA 1
ATOM 1646 C C . GLU B 1 87 ? 0.265 6.492 13.969 1 93.75 87 GLU B C 1
ATOM 1648 O O . GLU B 1 87 ? 0.692 5.34 13.891 1 93.75 87 GLU B O 1
ATOM 1653 N N . VAL B 1 88 ? 0.686 7.332 14.875 1 94.62 88 VAL B N 1
ATOM 1654 C CA . VAL B 1 88 ? 1.774 7 15.789 1 94.62 88 VAL B CA 1
ATOM 1655 C C . VAL B 1 88 ? 1.305 5.953 16.797 1 94.62 88 VAL B C 1
ATOM 1657 O O . VAL B 1 88 ? 2.031 5.004 17.094 1 94.62 88 VAL B O 1
ATOM 1660 N N . GLU B 1 89 ? 0.104 6.148 17.25 1 92.44 89 GLU B N 1
ATOM 1661 C CA . GLU B 1 89 ? -0.455 5.199 18.203 1 92.44 89 GLU B CA 1
ATOM 1662 C C . GLU B 1 89 ? -0.544 3.799 17.609 1 92.44 89 GLU B C 1
ATOM 1664 O O . GLU B 1 89 ? -0.141 2.818 18.234 1 92.44 89 GLU B O 1
ATOM 1669 N N . LYS B 1 90 ? -0.999 3.699 16.469 1 87.25 90 LYS B N 1
ATOM 1670 C CA . LYS B 1 90 ? -1.21 2.416 15.797 1 87.25 90 LYS B CA 1
ATOM 1671 C C . LYS B 1 90 ? 0.119 1.753 15.445 1 87.25 90 LYS B C 1
ATOM 1673 O O . LYS B 1 90 ? 0.24 0.527 15.492 1 87.25 90 LYS B O 1
ATOM 1678 N N . LYS B 1 91 ? 1.092 2.496 15.117 1 89.06 91 LYS B N 1
ATOM 1679 C CA . LYS B 1 91 ? 2.357 1.968 14.609 1 89.06 91 LYS B CA 1
ATOM 1680 C C . LYS B 1 91 ? 3.387 1.846 15.734 1 89.06 91 LYS B C 1
ATOM 1682 O O . LYS B 1 91 ? 4.418 1.189 15.57 1 89.06 91 LYS B O 1
ATOM 1687 N N . GLY B 1 92 ? 3.061 2.451 16.828 1 91.25 92 GLY B N 1
ATOM 1688 C CA . GLY B 1 92 ? 4.004 2.463 17.938 1 91.25 92 GLY B CA 1
ATOM 1689 C C . GLY B 1 92 ? 4.828 3.732 18 1 91.25 92 GLY B C 1
ATOM 1690 O O . GLY B 1 92 ? 5.293 4.23 16.984 1 91.25 92 GLY B O 1
ATOM 1691 N N . PHE B 1 93 ? 5.184 4.133 19.188 1 94.25 93 PHE B N 1
ATOM 1692 C CA . PHE B 1 93 ? 5.867 5.395 19.438 1 94.25 93 PHE B CA 1
ATOM 1693 C C . PHE B 1 93 ? 7.27 5.375 18.844 1 94.25 93 PHE B C 1
ATOM 1695 O O . PHE B 1 93 ? 7.832 6.426 18.531 1 94.25 93 PHE B O 1
ATOM 1702 N N . LYS B 1 94 ? 7.789 4.219 18.688 1 95 94 LYS B N 1
ATOM 1703 C CA . LYS B 1 94 ? 9.117 4.09 18.094 1 95 94 LYS B CA 1
ATOM 1704 C C . LYS B 1 94 ? 9.117 4.531 16.641 1 95 94 LYS B C 1
ATOM 1706 O O . LYS B 1 94 ? 10.172 4.777 16.062 1 95 94 LYS B O 1
ATOM 1711 N N . ASN B 1 95 ? 7.895 4.656 16.016 1 96.19 95 ASN B N 1
ATOM 1712 C CA . ASN B 1 95 ? 7.785 5.035 14.617 1 96.19 95 ASN B CA 1
ATOM 1713 C C . ASN B 1 95 ? 7.363 6.496 14.461 1 96.19 95 ASN B C 1
ATOM 1715 O O . ASN B 1 95 ? 7.051 6.941 13.359 1 96.19 95 ASN B O 1
ATOM 1719 N N . ARG B 1 96 ? 7.387 7.195 15.523 1 97.19 96 ARG B N 1
ATOM 1720 C CA . ARG B 1 96 ? 6.953 8.586 15.516 1 97.19 96 ARG B CA 1
ATOM 1721 C C . ARG B 1 96 ? 7.754 9.406 14.508 1 97.19 96 ARG B C 1
ATOM 1723 O O . ARG B 1 96 ? 7.184 10.133 13.695 1 97.19 96 ARG B O 1
ATOM 1730 N N . THR B 1 97 ? 9.07 9.242 14.57 1 97.75 97 THR B N 1
ATOM 1731 C CA . THR B 1 97 ? 9.953 10.008 13.703 1 97.75 97 THR B CA 1
ATOM 1732 C C . THR B 1 97 ? 9.695 9.664 12.234 1 97.75 97 THR B C 1
ATOM 1734 O O . THR B 1 97 ? 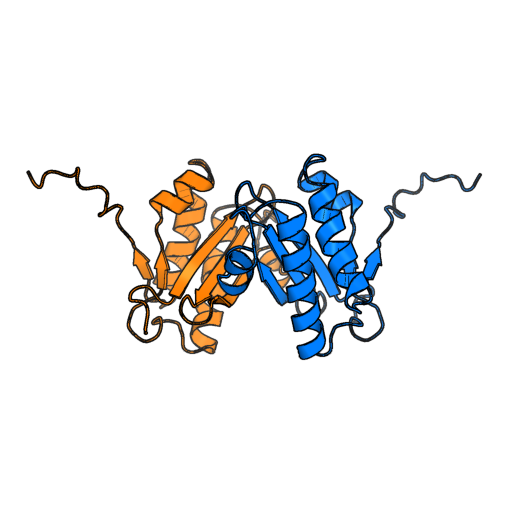9.742 10.547 11.375 1 97.75 97 THR B O 1
ATOM 1737 N N . LYS B 1 98 ? 9.422 8.477 11.984 1 97.44 98 LYS B N 1
ATOM 1738 C CA . LYS B 1 98 ? 9.133 8.055 10.617 1 97.44 98 LYS B CA 1
ATOM 1739 C C . LYS B 1 98 ? 7.816 8.656 10.125 1 97.44 98 LYS B C 1
ATOM 1741 O O . LYS B 1 98 ? 7.73 9.133 8.992 1 97.44 98 LYS B O 1
ATOM 1746 N N . VAL B 1 99 ? 6.805 8.633 10.961 1 97.94 99 VAL B N 1
ATOM 1747 C CA . VAL B 1 99 ? 5.508 9.203 10.617 1 97.94 99 VAL B CA 1
ATOM 1748 C C . VAL B 1 99 ? 5.668 10.68 10.281 1 97.94 99 VAL B C 1
ATOM 1750 O O . VAL B 1 99 ? 5.223 11.133 9.219 1 97.94 99 VAL B O 1
ATOM 1753 N N . TRP B 1 100 ? 6.355 11.367 11.078 1 98.31 100 TRP B N 1
ATOM 1754 C CA . TRP B 1 100 ? 6.566 12.797 10.867 1 98.31 100 TRP B CA 1
ATOM 1755 C C . TRP B 1 100 ? 7.438 13.047 9.641 1 98.31 100 TRP B C 1
ATOM 1757 O O . TRP B 1 100 ? 7.258 14.039 8.938 1 98.31 100 TRP B O 1
ATOM 1767 N N . ALA B 1 101 ? 8.383 12.188 9.406 1 98.62 101 ALA B N 1
ATOM 1768 C CA . ALA B 1 101 ? 9.234 12.328 8.234 1 98.62 101 ALA B CA 1
ATOM 1769 C C . ALA B 1 101 ? 8.422 12.297 6.949 1 98.62 101 ALA B C 1
ATOM 1771 O O . ALA B 1 101 ? 8.641 13.102 6.039 1 98.62 101 ALA B O 1
ATOM 1772 N N . VAL B 1 102 ? 7.441 11.461 6.848 1 98.75 102 VAL B N 1
ATOM 1773 C CA . VAL B 1 102 ? 6.574 11.391 5.676 1 98.75 102 VAL B CA 1
ATOM 1774 C C . VAL B 1 102 ? 5.754 12.672 5.559 1 98.75 102 VAL B C 1
ATOM 1776 O O . VAL B 1 102 ? 5.695 13.289 4.492 1 98.75 102 VAL B O 1
ATOM 1779 N N . VAL B 1 103 ? 5.188 13.062 6.68 1 98.75 103 VAL B N 1
ATOM 1780 C CA . VAL B 1 103 ? 4.305 14.227 6.711 1 98.75 103 VAL B CA 1
ATOM 1781 C C . VAL B 1 103 ? 5.086 15.477 6.312 1 98.75 103 VAL B C 1
ATOM 1783 O O . VAL B 1 103 ? 4.641 16.25 5.457 1 98.75 103 VAL B O 1
ATOM 1786 N N . ASN B 1 104 ? 6.234 15.648 6.895 1 98.81 104 ASN B N 1
ATOM 1787 C CA . ASN B 1 104 ? 7.059 16.812 6.598 1 98.81 104 ASN B CA 1
ATOM 1788 C C . ASN B 1 104 ? 7.543 16.812 5.152 1 98.81 104 ASN B C 1
ATOM 1790 O O . ASN B 1 104 ? 7.617 17.859 4.516 1 98.81 104 ASN B O 1
ATOM 1794 N N . ALA B 1 105 ? 7.879 15.641 4.688 1 98.81 105 ALA B N 1
ATOM 1795 C CA . ALA B 1 105 ? 8.297 15.547 3.291 1 98.81 105 ALA B CA 1
ATOM 1796 C C . ALA B 1 105 ? 7.18 15.992 2.352 1 98.81 105 ALA B C 1
ATOM 1798 O O . ALA B 1 105 ? 7.43 16.688 1.363 1 98.81 105 ALA B O 1
ATOM 1799 N N . LEU B 1 106 ? 5.969 15.586 2.629 1 98.81 106 LEU B N 1
ATOM 1800 C CA . LEU B 1 106 ? 4.824 16.031 1.838 1 98.81 106 LEU B CA 1
ATOM 1801 C C . LEU B 1 106 ? 4.707 17.547 1.854 1 98.81 106 LEU B C 1
ATOM 1803 O O . LEU B 1 106 ? 4.633 18.172 0.799 1 98.81 106 LEU B O 1
ATOM 1807 N N . LYS B 1 107 ? 4.773 18.156 2.977 1 98.62 107 LYS B N 1
ATOM 1808 C CA . LYS B 1 107 ? 4.633 19.594 3.141 1 98.62 107 LYS B CA 1
ATOM 1809 C C . LYS B 1 107 ? 5.758 20.344 2.432 1 98.62 107 LYS B C 1
ATOM 1811 O O . LYS B 1 107 ? 5.508 21.281 1.679 1 98.62 107 LYS B O 1
ATOM 1816 N N . ASN B 1 108 ? 6.898 19.859 2.719 1 98.75 108 ASN B N 1
ATOM 1817 C CA . ASN B 1 108 ? 8.078 20.516 2.168 1 98.75 108 ASN B CA 1
ATOM 1818 C C . ASN B 1 108 ? 8.117 20.422 0.646 1 98.75 108 ASN B C 1
ATOM 1820 O O . ASN B 1 108 ? 8.867 21.156 -0.008 1 98.75 108 ASN B O 1
ATOM 1824 N N . ASN B 1 109 ? 7.336 19.547 0.084 1 98.69 109 ASN B N 1
ATOM 1825 C CA . ASN B 1 109 ? 7.301 19.391 -1.366 1 98.69 109 ASN B CA 1
ATOM 1826 C C . ASN B 1 109 ? 5.984 19.891 -1.952 1 98.69 109 ASN B C 1
ATOM 1828 O O . ASN B 1 109 ? 5.547 19.406 -3.004 1 98.69 109 ASN B O 1
ATOM 1832 N N . GLY B 1 110 ? 5.316 20.641 -1.302 1 98.31 110 GLY B N 1
ATOM 1833 C CA . GLY B 1 110 ? 4.25 21.453 -1.87 1 98.31 110 GLY B CA 1
ATOM 1834 C C . GLY B 1 110 ? 2.873 20.844 -1.69 1 98.31 110 GLY B C 1
ATOM 1835 O O . GLY B 1 110 ? 1.893 21.344 -2.252 1 98.31 110 GLY B O 1
ATOM 1836 N N . VAL B 1 111 ? 2.76 19.844 -0.934 1 98.81 111 VAL B N 1
ATOM 1837 C CA . VAL B 1 111 ? 1.455 19.234 -0.68 1 98.81 111 VAL B CA 1
ATOM 1838 C C . VAL B 1 111 ? 0.782 19.938 0.499 1 98.81 111 VAL B C 1
ATOM 1840 O O . VAL B 1 111 ? 1.419 20.188 1.523 1 98.81 11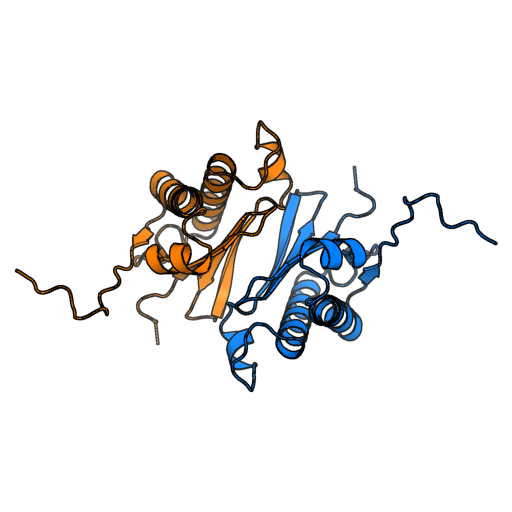1 VAL B O 1
ATOM 1843 N N . LYS B 1 112 ? -0.453 20.25 0.317 1 98.69 112 LYS B N 1
ATOM 1844 C CA . LYS B 1 112 ? -1.227 20.797 1.428 1 98.69 112 LYS B CA 1
ATOM 1845 C C . LYS B 1 112 ? -1.698 19.703 2.367 1 98.69 112 LYS B C 1
ATOM 1847 O O . LYS B 1 112 ? -2.613 18.938 2.035 1 98.69 112 LYS B O 1
ATOM 1852 N N . VAL B 1 113 ? -1.037 19.703 3.498 1 98.56 113 VAL B N 1
ATOM 1853 C CA . VAL B 1 113 ? -1.381 18.672 4.48 1 98.56 113 VAL B CA 1
ATOM 1854 C C . VAL B 1 113 ? -2.154 19.312 5.633 1 98.56 113 VAL B C 1
ATOM 1856 O O . VAL B 1 113 ? -1.753 20.344 6.168 1 98.56 113 VAL B O 1
ATOM 1859 N N . VAL B 1 114 ? -3.254 18.641 6.004 1 97.81 114 VAL B N 1
ATOM 1860 C CA . VAL B 1 114 ? -4.066 19.094 7.125 1 97.81 114 VAL B CA 1
ATOM 1861 C C . VAL B 1 114 ? -3.939 18.125 8.289 1 97.81 114 VAL B C 1
ATOM 1863 O O . VAL B 1 114 ? -4.336 16.953 8.18 1 97.81 114 VAL B O 1
ATOM 1866 N N . LEU B 1 115 ? -3.361 18.578 9.359 1 96.12 115 LEU B N 1
ATOM 1867 C CA . LEU B 1 115 ? -3.17 17.766 10.547 1 96.12 115 LEU B CA 1
ATOM 1868 C C . LEU B 1 115 ? -4.441 17.719 11.391 1 96.12 115 LEU B C 1
ATOM 1870 O O . LEU B 1 115 ? -4.961 18.766 11.789 1 96.12 115 LEU B O 1
ATOM 1874 N N . GLU B 1 116 ? -4.914 16.516 11.5 1 89.19 116 GLU B N 1
ATOM 1875 C CA . GLU B 1 116 ? -6.133 16.359 12.289 1 89.19 116 GLU B CA 1
ATOM 1876 C C . GLU B 1 116 ? -5.816 16.266 13.773 1 89.19 116 GLU B C 1
ATOM 1878 O O . GLU B 1 116 ? -4.828 15.633 14.164 1 89.19 116 GLU B O 1
ATOM 1883 N N . ASP B 1 117 ? -6.242 17.25 14.516 1 71.44 117 ASP B N 1
ATOM 1884 C CA . ASP B 1 117 ? -6.082 17.219 15.961 1 71.44 117 ASP B CA 1
ATOM 1885 C C . ASP B 1 117 ? -7.148 16.344 16.609 1 71.44 117 ASP B C 1
ATOM 1887 O O . ASP B 1 117 ? -8.211 16.125 16.031 1 71.44 117 ASP B O 1
ATOM 1891 N N . ASN B 1 118 ? -6.816 15.445 17.516 1 55.81 118 ASN B N 1
ATOM 1892 C CA . ASN B 1 118 ? -7.836 14.758 18.297 1 55.81 118 ASN B CA 1
ATOM 1893 C C . ASN B 1 118 ? -8.992 15.68 18.656 1 55.81 118 ASN B C 1
ATOM 1895 O O . ASN B 1 118 ? -8.961 16.359 19.688 1 55.81 118 ASN B O 1
ATOM 1899 N N . GLU B 1 119 ? -9.305 16.672 18.062 1 46.88 119 GLU B N 1
ATOM 1900 C CA . GLU B 1 119 ? -10.391 17.453 18.641 1 46.88 119 GLU B CA 1
ATOM 1901 C C . GLU B 1 119 ? -11.547 16.547 19.078 1 46.88 119 GLU B C 1
ATOM 1903 O O . GLU B 1 119 ? -12.367 16.953 19.922 1 46.88 119 GLU B O 1
ATOM 1908 N N . ASP B 1 120 ? -11.875 15.641 18.406 1 43.38 120 ASP B N 1
ATOM 1909 C CA . ASP B 1 120 ? -13.016 15 19.062 1 43.38 120 ASP B CA 1
ATOM 1910 C C . ASP B 1 120 ? -12.625 14.469 20.438 1 43.38 120 ASP B C 1
ATOM 1912 O O . ASP B 1 120 ? -13.305 13.602 21 1 43.38 120 ASP B O 1
ATOM 1916 N N . ASN B 1 121 ? -11.43 14.609 20.797 1 38.88 121 ASN B N 1
ATOM 1917 C CA . ASN B 1 121 ? -11.289 14.484 22.25 1 38.88 121 ASN B CA 1
ATOM 1918 C C . ASN B 1 121 ? -11.75 15.75 22.969 1 38.88 121 ASN B C 1
ATOM 1920 O O . ASN B 1 121 ? -11.086 16.781 22.891 1 38.88 121 ASN B O 1
ATOM 1924 N N . PRO B 1 122 ? -13.078 15.984 23.344 1 39.94 122 PRO B N 1
ATOM 1925 C CA . PRO B 1 122 ? -13.656 17.031 24.172 1 39.94 122 PRO B CA 1
ATOM 1926 C C . PRO B 1 122 ? -12.734 17.469 25.312 1 39.94 122 PRO B C 1
ATOM 1928 O O . PRO B 1 122 ? -13.094 18.328 26.109 1 39.94 122 PRO B O 1
ATOM 1931 N N . SER B 1 123 ? -11.711 16.719 25.75 1 37.19 123 SER B N 1
ATOM 1932 C CA . SER B 1 123 ? -11.25 17.125 27.078 1 37.19 123 SER B CA 1
ATOM 1933 C C . SER B 1 123 ? -10.398 18.391 27 1 37.19 123 SER B C 1
ATOM 1935 O O . SER B 1 123 ? -9.781 18.781 28 1 37.19 123 SER B O 1
ATOM 1937 N N . GLN B 1 124 ? -9.883 18.859 25.953 1 36.47 124 GLN B N 1
ATOM 1938 C CA . GLN B 1 124 ? -8.953 19.922 26.312 1 36.47 124 GLN B CA 1
ATOM 1939 C C . GLN B 1 124 ? -9.695 21.188 26.719 1 36.47 124 GLN B C 1
ATOM 1941 O O . GLN B 1 124 ? -10.445 21.766 25.906 1 36.47 124 GLN B O 1
ATOM 1946 N N . PRO B 1 125 ? -9.945 21.375 28 1 34.12 125 PRO B N 1
ATOM 1947 C CA . PRO B 1 125 ? -10.508 22.609 28.547 1 34.12 125 PRO B CA 1
ATOM 1948 C C . PRO B 1 125 ? -9.773 23.859 28.062 1 34.12 125 PRO B C 1
ATOM 1950 O O . PRO B 1 125 ? -8.555 23.828 27.906 1 34.12 125 PRO B O 1
ATOM 1953 N N . SER B 1 126 ? -10.234 24.531 27.047 1 32.47 126 SER B N 1
ATOM 1954 C CA . SER B 1 126 ? -9.734 25.891 26.922 1 32.47 126 SER B CA 1
ATOM 1955 C C . SER B 1 126 ? -9.531 26.531 28.297 1 32.47 126 SER B C 1
ATOM 1957 O O . SER B 1 126 ? -10.484 26.703 29.062 1 32.47 126 SER B O 1
ATOM 1959 N N . TYR B 1 127 ? -8.352 26.266 28.922 1 30.06 127 TYR B N 1
ATOM 1960 C CA . TYR B 1 127 ? -8.141 27.188 30.016 1 30.06 127 TYR B CA 1
ATOM 1961 C C . TYR B 1 127 ? -7.918 28.609 29.5 1 30.06 127 TYR B C 1
ATOM 1963 O O . TYR B 1 127 ? -7.391 28.797 28.406 1 30.06 127 TYR B O 1
#

Sequence (254 aa):
MTVLKRYVLRLFISLKYITANVVDRNNGRIVATSSTVEHAIKNSLECGRSCNAKAATIVGEVLAMRLKVEGLEQGQGRGIHVDVNKEVEKKGFKNRTKVWAVVNALKNNGVKVVLEDNEDNPSQPSYMTVLKRYVLRLFISLKYITANVVDRNNGRIVATSSTVEHAIKNSLECGRSCNAKAATIVGEVLAMRLKVEGLEQGQGRGIHVDVNKEVEKKGFKNRTKVWAVVNALKNNGVKVVLEDNEDNPSQPSY

pLDDT: mean 89.53, std 16.44, range [27.72, 98.81]

Nearest PDB structures (foldseek):
  5mmm-assembly1_P  TM=8.784E-01  e=1.463E-05  Spinacia oleracea
  8cvm-assembly1_n  TM=8.556E-01  e=1.762E-05  Cutibacterium acnes
  5mlc-assembly1_Q  TM=7.808E-01  e=1.656E-05  Spinacia oleracea
  5x8t-assembly1_P  TM=7.619E-01  e=3.044E-04  Spinacia oleracea
  4v61-assembly1_BQ  TM=7.900E-01  e=3.446E-04  Spinacia oleracea

InterPro domains:
  IPR005484 Large ribosomal subunit protein uL18, bacterial/plantae/animalia [PF00861] (5-74)
  IPR005484 Large ribosomal subunit protein uL18, bacterial/plantae/animalia [PTHR12899] (4-113)